Protein 2ZK9 (pdb70)

Nearest PDB structures (foldseek):
  2zk9-assembly1_X  TM=1.005E+00  e=7.267E-43  Chryseobacterium proteolyticum
  3a55-assembly1_A  TM=1.003E+00  e=1.160E-39  Chryseobacterium proteolyticum
  3a56-assembly2_B  TM=1.002E+00  e=6.988E-39  Chryseobacterium proteolyticum
  2ksv-assembly1_A  TM=9.450E-01  e=5.911E-35  Chryseobacterium proteolyticum
  5tkm-assembly2_B  TM=3.019E-01  e=1.388E+00  Homo sapiens

Sequence (185 aa):
LASSVIIPDDVVATLNSLLFNQQIKNESCGGTSSTTASSSSPCCITFRYPVDDGCYARAHKMRQILMNNNGGYDCEKQFVYGNLKASTGTTCCVAWSYHVAILVVSYYKKNASGVTEEKRIIDPSSLFSSSGPVTDTTAWRNACVNTSCCGSSASVSSSYYANTAGNVYYRRSPSNSSYLLYDNNLLINTNCCVLTKKFSSLLLSSGCSSPSPPAPDDVVSSSCCGFF

Solvent-accessible surface area: 8330 Å² total; per-residue (Å²): 148,42,80,51,0,65,60,71,72,33,4,69,51,1,8,84,58,0,82,72,37,14,9,69,58,123,83,31,73,112,23,25,0,0,12,96,0,4,16,62,0,9,33,0,4,0,1,26,2,21,50,16,0,75,119,60,35,33,23,10,47,0,0,0,0,7,19,73,0,35,1,34,63,73,126,36,62,12,72,28,85,40,0,3,0,0,4,0,12,15,92,40,115,94,47,86,67,60,89,56,0,0,3,14,14,36,50,60,106,15,33,29,57,38,92,41,0,38,100,21,0,25,46,100,91,17,36,88,25,63,57,89,49,107,22,65,6,59,1,52,1,6,53,28,22,89,100,87,66,90,86,97,4,106,118,19,88,8,0,44,40,0,0,81,89,3,27,156,36,62,21,20,82,60,82,122,18,57,107,29,99,94,11,39,133

Structure (mmCIF, N/CA/C/O backbone):
data_2ZK9
#
_entry.id   2ZK9
#
_cell.length_a   62.306
_cell.length_b   62.306
_cell.length_c   185.532
_cell.angle_alpha   90.00
_cell.angle_beta   90.00
_cell.angle_gamma   120.00
#
_symmetry.space_group_name_H-M   'P 65 2 2'
#
loop_
_entity.id
_entity.type
_entity.pdbx_description
1 polymer Protein-glutaminase
2 non-polymer 'SODIUM ION'
3 non-polymer GLYCEROL
4 water water
#
loop_
_atom_site.group_PDB
_atom_site.id
_atom_site.type_symbol
_atom_site.label_atom_id
_atom_site.label_alt_id
_atom_site.label_comp_id
_atom_site.label_asym_id
_atom_site.label_entity_id
_atom_site.label_seq_id
_atom_site.pdbx_PDB_ins_code
_atom_site.Cartn_x
_atom_site.Cartn_y
_atom_site.Cartn_z
_atom_site.occupancy
_atom_site.B_iso_or_equiv
_atom_site.auth_seq_id
_atom_site.auth_comp_id
_atom_site.auth_asym_id
_atom_site.auth_atom_id
_atom_site.pdbx_PDB_model_num
ATOM 1 N N . LEU A 1 1 ? 37.151 34.065 68.666 1.00 16.77 1 LEU X N 1
ATOM 2 C CA . LEU A 1 1 ? 36.738 34.193 70.047 1.00 14.88 1 LEU X CA 1
ATOM 3 C C . LEU A 1 1 ? 36.039 35.552 70.260 1.00 14.37 1 LEU X C 1
ATOM 4 O O . LEU A 1 1 ? 36.597 36.594 69.928 1.00 17.49 1 LEU X O 1
ATOM 9 N N . ALA A 1 2 ? 34.796 35.536 70.748 1.00 13.00 2 ALA X N 1
ATOM 10 C CA . ALA A 1 2 ? 33.988 36.739 70.899 1.00 13.44 2 ALA X CA 1
ATOM 11 C C . ALA A 1 2 ? 33.653 37.036 72.349 1.00 12.20 2 ALA X C 1
ATOM 12 O O . ALA A 1 2 ? 33.182 36.141 73.055 1.00 12.64 2 ALA X O 1
ATOM 14 N N . SER A 1 3 ? 33.845 38.260 72.804 1.00 11.80 3 SER X N 1
ATOM 15 C CA A SER A 1 3 ? 33.567 38.662 74.183 0.64 10.94 3 SER X CA 1
ATOM 16 C CA B SER A 1 3 ? 33.559 38.581 74.210 0.36 12.83 3 SER X CA 1
ATOM 17 C C . SER A 1 3 ? 32.097 38.986 74.438 1.00 11.29 3 SER X C 1
ATOM 18 O O . SER A 1 3 ? 31.715 39.098 75.598 1.00 12.26 3 SER X O 1
ATOM 23 N N . VAL A 1 4 ? 31.341 39.193 73.367 1.00 11.65 4 VAL X N 1
ATOM 24 C CA . VAL A 1 4 ? 29.941 39.538 73.515 1.00 12.34 4 VAL X CA 1
ATOM 25 C C . VAL A 1 4 ? 29.091 38.517 72.810 1.00 11.92 4 VAL X C 1
ATOM 26 O O . VAL A 1 4 ? 29.264 38.280 71.623 1.00 15.24 4 VAL X O 1
ATOM 30 N N . ILE A 1 5 ? 28.170 37.910 73.532 1.00 11.19 5 ILE X N 1
ATOM 31 C CA A ILE A 1 5 ? 27.213 36.923 73.017 0.52 11.60 5 ILE X CA 1
ATOM 32 C CA B ILE A 1 5 ? 27.225 36.924 73.005 0.48 11.46 5 ILE X CA 1
ATOM 33 C C . ILE A 1 5 ? 26.182 37.647 72.193 1.00 12.42 5 ILE X C 1
ATOM 34 O O . ILE A 1 5 ? 25.727 38.760 72.563 1.00 12.47 5 ILE X O 1
ATOM 43 N N . PRO A 1 6 ? 25.767 37.120 71.035 1.00 12.74 6 PRO X N 1
ATOM 44 C CA . PRO A 1 6 ? 24.975 37.920 70.088 1.00 14.07 6 PRO X CA 1
ATOM 45 C C . PRO A 1 6 ? 23.533 38.208 70.460 1.00 14.14 6 PRO X C 1
ATOM 46 O O . PRO A 1 6 ? 22.988 39.179 69.952 1.00 15.18 6 PRO X O 1
ATOM 50 N N . ASP A 1 7 ? 22.894 37.405 71.319 1.00 13.90 7 ASP X N 1
ATOM 51 C CA A ASP A 1 7 ? 21.479 37.574 71.611 0.52 14.00 7 ASP X CA 1
ATOM 52 C CA B ASP A 1 7 ? 21.482 37.594 71.622 0.48 14.48 7 ASP X CA 1
ATOM 53 C C . ASP A 1 7 ? 21.151 36.777 72.864 1.00 14.22 7 ASP X C 1
ATOM 54 O O . ASP A 1 7 ? 21.920 35.951 73.362 1.00 13.82 7 ASP X O 1
ATOM 63 N N . VAL A 1 8 ? 19.957 37.0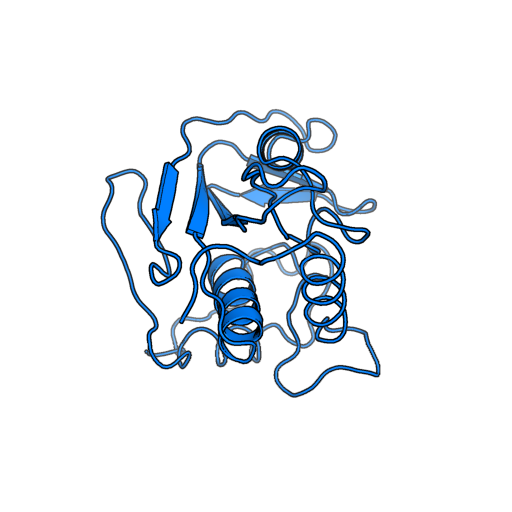49 73.381 1.00 15.14 8 VAL X N 1
ATOM 64 C CA A VAL A 1 8 ? 19.537 36.347 74.590 0.49 15.19 8 VAL X CA 1
ATOM 65 C CA B VAL A 1 8 ? 19.412 36.383 74.535 0.51 15.26 8 VAL X CA 1
ATOM 66 C C A VAL A 1 8 ? 19.228 34.891 74.310 0.49 14.97 8 VAL X C 1
ATOM 67 C C B VAL A 1 8 ? 19.126 34.914 74.331 0.51 15.04 8 VAL X C 1
ATOM 68 O O A VAL A 1 8 ? 19.469 34.070 75.199 0.49 12.80 8 VAL X O 1
ATOM 69 O O B VAL A 1 8 ? 19.241 34.098 75.243 0.51 17.24 8 VAL X O 1
ATOM 76 N N . ALA A 1 9 ? 18.793 34.527 73.118 1.00 15.49 9 ALA X N 1
ATOM 77 C CA . ALA A 1 9 ? 18.581 33.115 72.826 1.00 16.20 9 ALA X CA 1
ATOM 78 C C . ALA A 1 9 ? 19.906 32.385 73.014 1.00 15.32 9 ALA X C 1
ATOM 79 O O . ALA A 1 9 ? 19.909 31.268 73.552 1.00 15.79 9 ALA X O 1
ATOM 81 N N . THR A 1 10 ? 20.994 32.964 72.595 1.00 14.18 10 THR X N 1
ATOM 82 C CA . THR A 1 10 ? 22.314 32.333 72.732 1.00 12.94 10 THR X CA 1
ATOM 83 C C . THR A 1 10 ? 22.724 32.331 74.189 1.00 11.76 10 THR X C 1
ATOM 84 O O . THR A 1 10 ? 23.257 31.322 74.680 1.00 12.71 10 THR X O 1
ATOM 88 N N . LEU A 1 11 ? 22.507 33.416 74.932 1.00 12.64 11 LEU X N 1
ATOM 89 C CA . LEU A 1 11 ? 22.778 33.409 76.358 1.00 11.73 11 LEU X CA 1
ATOM 90 C C . LEU A 1 11 ? 22.031 32.287 77.034 1.00 12.03 11 LEU X C 1
ATOM 91 O O . LEU A 1 11 ? 22.607 31.559 77.883 1.00 12.26 11 LEU X O 1
ATOM 96 N N . ASN A 1 12 ? 20.782 32.074 76.699 1.00 13.21 12 ASN X N 1
ATOM 97 C CA . ASN A 1 12 ? 19.983 31.007 77.347 1.00 14.17 12 ASN X CA 1
ATOM 98 C C . ASN A 1 12 ? 20.483 29.638 76.981 1.00 12.97 12 ASN X C 1
ATOM 99 O O . ASN A 1 12 ? 20.551 28.721 77.796 1.00 13.64 12 ASN X O 1
ATOM 104 N N . SER A 1 13 ? 20.857 29.450 75.744 1.00 13.26 13 SER X N 1
ATOM 105 C CA . SER A 1 13 ? 21.456 28.204 75.310 1.00 13.47 13 SER X CA 1
ATOM 106 C C . SER A 1 13 ? 22.706 27.902 76.126 1.00 12.23 13 SER X C 1
ATOM 107 O O . SER A 1 13 ? 22.958 26.755 76.550 1.00 13.34 13 SER X O 1
ATOM 110 N N A LEU A 1 14 ? 23.493 28.957 76.288 0.10 12.00 14 LEU X N 1
ATOM 111 N N B LEU A 1 14 ? 23.571 28.905 76.261 0.90 12.15 14 LEU X N 1
ATOM 112 C CA A LEU A 1 14 ? 24.750 28.961 77.013 0.10 11.44 14 LEU X CA 1
ATOM 113 C CA B LEU A 1 14 ? 24.806 28.702 77.011 0.90 11.23 14 LEU X CA 1
ATOM 114 C C A LEU A 1 14 ? 24.525 28.482 78.451 0.10 10.80 14 LEU X C 1
ATOM 115 C C B LEU A 1 14 ? 24.487 28.382 78.489 0.90 11.09 14 LEU X C 1
ATOM 116 O O A LE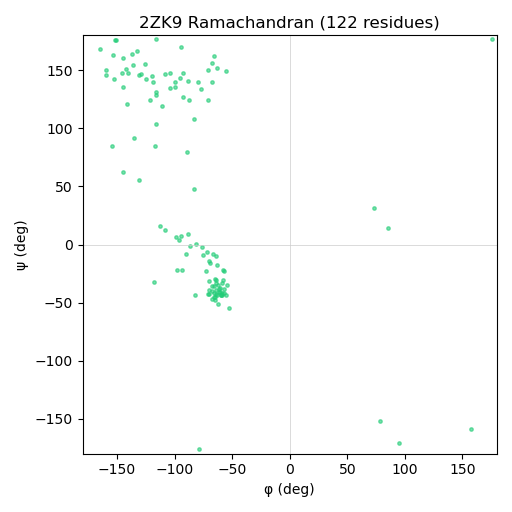U A 1 14 ? 25.249 27.613 78.938 0.10 9.69 14 LEU X O 1
ATOM 117 O O B LEU A 1 14 ? 25.139 27.493 79.082 0.90 11.68 14 LEU X O 1
ATOM 126 N N . PHE A 1 15 ? 23.522 29.060 79.092 1.00 11.85 15 PHE X N 1
ATOM 127 C CA . PHE A 1 15 ? 23.109 28.727 80.454 1.00 10.76 15 PHE X CA 1
ATOM 128 C C . PHE A 1 15 ? 22.692 27.252 80.537 1.00 11.31 15 PHE X C 1
ATOM 129 O O . PHE A 1 15 ? 23.106 26.531 81.458 1.00 11.76 15 PHE X O 1
ATOM 137 N N . ASN A 1 16 ? 21.852 26.823 79.597 1.00 11.77 16 ASN X N 1
ATOM 138 C CA . ASN A 1 16 ? 21.422 25.435 79.612 1.00 13.39 16 ASN X CA 1
ATOM 139 C C . ASN A 1 16 ? 22.574 24.465 79.448 1.00 12.56 16 ASN X C 1
ATOM 140 O O . ASN A 1 16 ? 22.622 23.396 80.098 1.00 13.41 16 ASN X O 1
ATOM 145 N N . GLN A 1 17 ? 23.514 24.792 78.564 1.00 12.04 17 GLN X N 1
ATOM 146 C CA A GLN A 1 17 ? 24.688 23.943 78.381 0.51 11.88 17 GLN X CA 1
ATOM 147 C CA B GLN A 1 17 ? 24.685 23.937 78.384 0.49 12.10 17 GLN X CA 1
ATOM 148 C C . GLN A 1 17 ? 25.463 23.800 79.680 1.00 11.30 17 GLN X C 1
ATOM 149 O O . GLN A 1 17 ? 25.932 22.699 80.018 1.00 13.56 17 GLN X O 1
ATOM 160 N N . ILE A 1 18 ? 25.621 24.890 80.390 1.00 10.19 18 ILE X N 1
ATOM 161 C CA . ILE A 1 18 ? 26.312 24.853 81.711 1.00 10.06 18 ILE X CA 1
ATOM 162 C C . ILE A 1 18 ? 25.523 24.031 82.682 1.00 10.17 18 ILE X C 1
ATOM 163 O O . ILE A 1 18 ? 26.089 23.161 83.365 1.00 10.56 18 ILE X O 1
ATOM 168 N N . LYS A 1 19 ? 24.212 24.257 82.777 1.00 11.02 19 LYS X N 1
ATOM 169 C CA . LYS A 1 19 ? 23.400 23.537 83.754 1.00 12.47 19 LYS X CA 1
ATOM 170 C C . LYS A 1 19 ? 23.424 22.051 83.471 1.00 11.64 19 LYS X C 1
ATOM 171 O O . LYS A 1 19 ? 23.418 21.227 84.383 1.00 11.63 19 LYS X O 1
ATOM 177 N N . ASN A 1 20 ? 23.470 21.686 82.204 1.00 11.28 20 ASN X N 1
ATOM 178 C CA . ASN A 1 20 ? 23.516 20.280 81.802 1.00 12.76 20 ASN X CA 1
ATOM 179 C C . ASN A 1 20 ? 24.769 19.565 82.270 1.00 10.73 20 ASN X C 1
ATOM 180 O O . ASN A 1 20 ? 24.781 18.320 82.277 1.00 11.94 20 ASN X O 1
ATOM 185 N N . GLU A 1 21 ? 25.828 20.272 82.645 1.00 10.54 21 GLU X N 1
ATOM 186 C CA . GLU A 1 21 ? 27.043 19.677 83.148 1.00 9.64 21 GLU X CA 1
ATOM 187 C C . GLU A 1 21 ? 27.092 19.592 84.667 1.00 9.40 21 GLU X C 1
ATOM 188 O O . GLU A 1 21 ? 28.105 19.235 85.230 1.00 10.25 21 GLU X O 1
ATOM 194 N N . SER A 1 22 ? 25.966 19.918 85.331 1.00 9.71 22 SER X N 1
ATOM 195 C CA . SER A 1 22 ? 25.940 19.894 86.790 1.00 9.76 22 SER X CA 1
ATOM 196 C C . SER A 1 22 ? 26.076 18.474 87.334 1.00 9.73 22 SER X C 1
ATOM 197 O O . SER A 1 22 ? 25.426 17.525 86.862 1.00 10.96 22 SER X O 1
ATOM 200 N N . CYS A 1 23 ? 26.844 18.337 88.404 1.00 9.69 23 CYS X N 1
ATOM 201 C CA . CYS A 1 23 ? 26.868 17.076 89.125 1.00 9.76 23 CYS X CA 1
ATOM 202 C C . CYS A 1 23 ? 25.459 16.779 89.649 1.00 10.45 23 CYS X C 1
ATOM 203 O O . CYS A 1 23 ? 24.730 17.672 90.067 1.00 12.31 23 CYS X O 1
ATOM 206 N N A GLY A 1 24 ? 25.020 15.548 89.596 0.57 11.98 24 GLY X N 1
ATOM 207 N N B GLY A 1 24 ? 25.132 15.510 89.598 0.43 12.00 24 GLY X N 1
ATOM 208 C CA A GLY A 1 24 ? 23.651 15.213 90.001 0.57 13.93 24 GLY X CA 1
ATOM 209 C CA B GLY A 1 24 ? 23.840 14.928 89.923 0.43 11.90 24 GLY X CA 1
ATOM 210 C C A GLY A 1 24 ? 22.775 15.021 88.777 0.57 13.33 24 GLY X C 1
ATOM 211 C C B GLY A 1 24 ? 22.985 14.658 88.702 0.43 15.37 24 GLY X C 1
ATOM 212 O O A GLY A 1 24 ? 21.623 14.616 88.917 0.57 15.98 24 GLY X O 1
ATOM 213 O O B GLY A 1 24 ? 22.041 13.870 88.720 0.43 20.86 24 GLY X O 1
ATOM 214 N N . THR A 1 25 ? 23.274 15.316 87.581 1.00 13.82 25 THR X N 1
ATOM 215 C CA . THR A 1 25 ? 22.490 15.105 86.404 1.00 17.52 25 THR X CA 1
ATOM 216 C C . THR A 1 25 ? 23.058 13.950 85.576 1.00 20.25 25 THR X C 1
ATOM 217 O O . THR A 1 25 ? 24.269 13.733 85.496 1.00 27.09 25 THR X O 1
ATOM 221 N N . SER A 1 26 ? 22.080 13.336 84.912 1.00 24.58 26 SER X N 1
ATOM 222 C CA A SER A 1 26 ? 22.280 12.270 83.962 0.61 25.98 26 SER X CA 1
ATOM 223 C CA B SER A 1 26 ? 22.577 12.249 84.069 0.39 29.33 26 SER X CA 1
ATOM 224 C C . SER A 1 26 ? 22.976 12.852 82.733 1.00 22.94 26 SER X C 1
ATOM 225 O O . SER A 1 26 ? 23.455 12.153 81.888 1.00 27.35 26 SER X O 1
ATOM 230 N N A THR A 1 27 ? 22.857 14.172 82.512 0.55 17.19 27 THR X N 1
ATOM 231 N N B THR A 1 27 ? 22.960 14.169 82.504 0.45 23.45 27 THR X N 1
ATOM 232 C CA A THR A 1 27 ? 23.324 14.749 81.262 0.55 17.14 27 THR X CA 1
ATOM 233 C CA B THR A 1 27 ? 23.548 14.602 81.230 0.45 19.27 27 T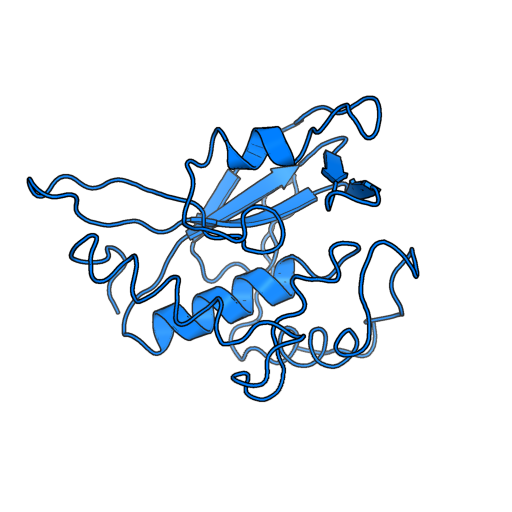HR X CA 1
ATOM 234 C C A THR A 1 27 ? 24.817 15.073 81.292 0.55 15.30 27 THR X C 1
ATOM 235 C C B THR A 1 27 ? 25.078 14.518 81.264 0.45 20.97 27 THR X C 1
ATOM 236 O O A THR A 1 27 ? 25.469 15.355 80.259 0.55 15.40 27 THR X O 1
ATOM 237 O O B THR A 1 27 ? 25.775 14.121 80.302 0.45 17.28 27 THR X O 1
ATOM 244 N N . ALA A 1 28 ? 25.524 14.983 82.423 1.00 17.43 28 ALA X N 1
ATOM 245 C CA . ALA A 1 28 ? 26.856 15.584 82.493 1.00 13.17 28 ALA X CA 1
ATOM 246 C C . ALA A 1 28 ? 27.956 14.676 82.047 1.00 12.99 28 ALA X C 1
ATOM 247 O O . ALA A 1 28 ? 27.950 13.470 82.286 1.00 16.68 28 ALA X O 1
ATOM 249 N N . SER A 1 29 ? 28.951 15.292 81.429 1.00 12.36 29 SER X N 1
ATOM 250 C CA A SER A 1 29 ? 30.201 14.666 81.085 0.75 13.24 29 SER X CA 1
ATOM 251 C CA B SER A 1 29 ? 30.234 14.738 81.065 0.25 13.98 29 SER X CA 1
ATOM 252 C C . SER A 1 29 ? 31.193 14.811 82.247 1.00 11.60 29 SER X C 1
ATOM 253 O O . SER A 1 29 ? 31.044 15.628 83.130 1.00 14.01 29 SER X O 1
ATOM 258 N N A SER A 1 30 ? 32.244 14.030 82.187 0.57 12.58 30 SER X N 1
ATOM 259 N N B SER A 1 30 ? 32.199 13.945 82.291 0.43 13.51 30 SER X N 1
ATOM 260 C CA A SER A 1 30 ? 33.319 14.059 83.153 0.57 11.35 30 SER X CA 1
ATOM 261 C CA B SER A 1 30 ? 33.099 14.064 83.430 0.43 13.81 30 SER X CA 1
ATOM 262 C C A SER A 1 30 ? 34.258 15.229 82.966 0.57 9.84 30 SER X C 1
ATOM 263 C C B SER A 1 30 ? 34.232 15.047 83.112 0.43 12.15 30 SER X C 1
ATOM 264 O O A SER A 1 30 ? 34.681 15.460 81.836 0.57 10.35 30 SER X O 1
ATOM 265 O O B SER A 1 30 ? 34.742 14.978 81.994 0.43 17.65 30 SER X O 1
ATOM 270 N N . PRO A 1 31 ? 34.667 15.891 84.046 1.00 10.17 31 PRO X N 1
ATOM 271 C CA . PRO A 1 31 ? 34.084 15.941 85.375 1.00 9.34 31 PRO X CA 1
ATOM 272 C C . PRO A 1 31 ? 32.862 16.861 85.344 1.00 9.34 31 PRO X C 1
ATOM 273 O O . PRO A 1 31 ? 32.862 17.902 84.697 1.00 10.57 31 PRO X O 1
ATOM 277 N N . CYS A 1 32 ? 31.874 16.474 86.107 1.00 9.42 32 CYS X N 1
ATOM 278 C CA A CYS A 1 32 ? 30.697 17.311 86.255 0.53 8.50 32 CYS X CA 1
ATOM 279 C CA B CYS A 1 32 ? 30.697 17.327 86.232 0.47 10.43 32 CYS X CA 1
ATOM 280 C C . CYS A 1 32 ? 31.075 18.527 87.115 1.00 8.59 32 CYS X C 1
ATOM 281 O O . CYS A 1 32 ? 32.009 18.523 87.890 1.00 9.26 32 CYS X O 1
ATOM 286 N N . ILE A 1 33 ? 30.287 19.619 86.944 1.00 8.65 33 ILE X N 1
ATOM 287 C CA . ILE A 1 33 ? 30.529 20.839 87.679 1.00 8.00 33 ILE X CA 1
ATOM 288 C C . ILE A 1 33 ? 29.772 20.763 89.021 1.00 8.12 33 ILE X C 1
ATOM 289 O O . ILE A 1 33 ? 28.557 20.545 89.057 1.00 8.72 33 ILE X O 1
ATOM 294 N N . THR A 1 34 ? 30.512 20.927 90.109 1.00 8.21 34 THR X N 1
ATOM 295 C CA . THR A 1 34 ? 30.099 20.621 91.464 1.00 8.13 34 THR X CA 1
ATOM 296 C C . THR A 1 34 ? 29.276 21.742 92.103 1.00 7.90 34 THR X C 1
ATOM 297 O O . THR A 1 34 ? 29.503 22.137 93.246 1.00 8.38 34 THR X O 1
ATOM 301 N N . PHE A 1 35 ? 28.290 22.236 91.353 1.00 8.17 35 PHE X N 1
ATOM 302 C CA . PHE A 1 35 ? 27.464 23.353 91.828 1.00 8.39 35 PHE X CA 1
ATOM 303 C C . PHE A 1 35 ? 26.753 23.010 93.150 1.00 8.24 35 PHE X C 1
ATOM 304 O O . PHE A 1 35 ? 26.554 23.896 93.981 1.00 9.74 35 PHE X O 1
ATOM 312 N N . ARG A 1 36 ? 26.392 21.746 93.333 1.00 8.69 36 ARG X N 1
ATOM 313 C CA . ARG A 1 36 ? 25.702 21.320 94.552 1.00 8.98 36 ARG X CA 1
ATOM 314 C C . ARG A 1 36 ? 26.585 21.305 95.785 1.00 8.85 36 ARG X C 1
ATOM 315 O O . ARG A 1 36 ? 26.039 21.040 96.866 1.00 9.77 36 ARG X O 1
ATOM 323 N N . TYR A 1 37 ? 27.878 21.533 95.645 1.00 8.65 37 TYR X N 1
ATOM 324 C CA . TYR A 1 37 ? 28.825 21.567 96.744 1.00 8.41 37 TYR X CA 1
ATOM 325 C C . TYR A 1 37 ? 29.435 22.944 96.839 1.00 8.09 37 TYR X C 1
ATOM 326 O O . TYR A 1 37 ? 30.505 23.206 96.313 1.00 9.37 37 TYR X O 1
ATOM 335 N N . PRO A 1 38 ? 28.752 23.869 97.530 1.00 9.14 38 PRO X N 1
ATOM 336 C CA . PRO A 1 38 ? 29.226 25.249 97.574 1.00 9.98 38 PRO X CA 1
ATOM 337 C C . PRO A 1 38 ? 30.316 25.530 98.574 1.00 9.74 38 PRO X C 1
ATOM 338 O O . PRO A 1 38 ? 30.751 26.689 98.657 1.00 10.90 38 PRO X O 1
ATOM 342 N N . VAL A 1 39 ? 30.778 24.558 99.334 1.00 9.82 39 VAL X N 1
ATOM 343 C CA . VAL A 1 39 ? 31.785 24.805 100.347 1.00 9.50 39 VAL X CA 1
ATOM 344 C C . VAL A 1 39 ? 33.046 25.423 99.753 1.00 10.20 39 VAL X C 1
ATOM 345 O O . VAL A 1 39 ? 33.615 26.324 100.366 1.00 12.29 39 VAL X O 1
ATOM 349 N N A ASP A 1 40 ? 33.502 24.917 98.605 0.68 9.26 40 ASP X N 1
ATOM 350 N N B ASP A 1 40 ? 33.579 24.870 98.668 0.32 10.74 40 ASP X N 1
ATOM 351 C CA A ASP A 1 40 ? 34.727 25.411 98.034 0.68 9.22 40 ASP X CA 1
ATOM 352 C CA B ASP A 1 40 ? 34.893 25.106 98.119 0.32 11.57 40 ASP X CA 1
ATOM 353 C C A ASP A 1 40 ? 34.722 25.007 96.564 0.68 8.50 40 ASP X C 1
ATOM 354 C C B ASP A 1 40 ? 34.873 24.784 96.626 0.32 10.32 40 ASP X C 1
ATOM 355 O O A ASP A 1 40 ? 33.792 24.395 96.091 0.68 8.65 40 ASP X O 1
ATOM 356 O O B ASP A 1 40 ? 34.035 24.014 96.182 0.32 9.56 40 ASP X O 1
ATOM 365 N N . GLY A 1 41 ? 35.813 25.386 95.894 1.00 9.51 41 GLY X N 1
ATOM 366 C CA . GLY A 1 41 ? 35.980 25.061 94.493 1.00 9.44 41 GLY X CA 1
ATOM 367 C C . GLY A 1 41 ? 35.298 26.021 93.522 1.00 8.44 41 GLY X C 1
ATOM 368 O O . GLY A 1 41 ? 35.213 25.731 92.325 1.00 8.85 41 GLY X O 1
ATOM 369 N N . CYS A 1 42 ? 34.884 27.198 94.000 1.00 9.20 42 CYS X N 1
ATOM 370 C CA . CYS A 1 42 ? 34.214 28.187 93.113 1.00 9.31 42 CYS X CA 1
ATOM 371 C C . CYS A 1 42 ? 35.067 28.553 91.926 1.00 8.24 42 CYS X C 1
ATOM 372 O O . CYS A 1 42 ? 34.561 28.740 90.816 1.00 8.79 42 CYS X O 1
ATOM 375 N N . TYR A 1 43 ? 36.369 28.677 92.143 1.00 8.39 43 TYR X N 1
ATOM 376 C CA . TYR A 1 43 ? 37.318 29.039 91.087 1.00 8.68 43 TYR X CA 1
ATOM 377 C C . TYR A 1 43 ? 37.273 28.021 89.984 1.00 7.75 43 TYR X C 1
ATOM 378 O O . TYR A 1 43 ? 37.339 28.363 88.794 1.00 8.06 43 TYR X O 1
ATOM 387 N N . ALA A 1 44 ? 37.230 26.731 90.341 1.00 7.90 44 ALA X N 1
ATOM 388 C CA . ALA A 1 44 ? 37.189 25.652 89.350 1.00 7.98 44 ALA X CA 1
ATOM 389 C C . ALA A 1 44 ? 35.854 25.641 88.642 1.00 7.34 44 ALA X C 1
ATOM 390 O O . ALA A 1 44 ? 35.779 25.464 87.421 1.00 8.02 44 ALA X O 1
ATOM 392 N N . ARG A 1 45 ? 34.750 25.821 89.390 1.00 7.36 45 ARG X N 1
ATOM 393 C CA . ARG A 1 45 ? 33.445 25.856 88.720 1.00 7.37 45 ARG X CA 1
ATOM 394 C C . ARG A 1 45 ? 33.396 26.966 87.682 1.00 7.42 45 ARG X C 1
ATOM 395 O O . ARG A 1 45 ? 32.881 26.791 86.591 1.00 7.56 45 ARG X O 1
ATOM 403 N N . ALA A 1 46 ? 33.924 28.143 88.046 1.00 7.46 46 ALA X N 1
ATOM 404 C CA . ALA A 1 46 ? 33.879 29.293 87.136 1.00 7.28 46 ALA X CA 1
ATOM 405 C C . ALA A 1 46 ? 34.707 29.054 85.906 1.00 7.15 46 ALA X C 1
ATOM 406 O O . ALA A 1 46 ? 34.317 29.387 84.787 1.00 7.60 46 ALA X O 1
ATOM 408 N N . HIS A 1 47 ? 35.909 28.457 86.072 1.00 7.17 47 HIS X N 1
ATOM 409 C CA . HIS A 1 47 ? 36.762 28.237 84.923 1.00 7.35 47 HIS X CA 1
ATOM 410 C C . HIS A 1 47 ? 36.187 27.162 83.992 1.00 7.50 47 HIS X C 1
ATOM 411 O O . HIS A 1 47 ? 36.374 27.231 82.782 1.00 8.13 47 HIS X O 1
ATOM 418 N N . LYS A 1 48 ? 35.486 26.194 84.561 1.00 7.65 48 LYS X N 1
ATOM 419 C CA . LYS A 1 48 ? 34.820 25.170 83.758 1.00 7.92 48 LYS X CA 1
ATOM 420 C C . LYS A 1 48 ? 33.635 25.750 82.999 1.00 8.01 48 LYS X C 1
ATOM 421 O O . LYS A 1 48 ? 33.411 25.423 81.831 1.00 8.76 48 LYS X O 1
ATOM 427 N N . MET A 1 49 ? 32.877 26.646 83.641 1.00 7.57 49 MET X N 1
ATOM 428 C CA . MET A 1 49 ? 31.824 27.356 82.906 1.00 7.97 49 MET X CA 1
ATOM 429 C C . MET A 1 49 ? 32.392 28.136 81.745 1.00 8.12 49 MET X C 1
ATOM 430 O O . MET A 1 49 ? 31.826 28.160 80.656 1.00 8.87 49 MET X O 1
ATOM 435 N N . ARG A 1 50 ? 33.525 28.794 81.963 1.00 8.43 50 ARG X N 1
ATOM 436 C CA . ARG A 1 50 ? 34.203 29.537 80.895 1.00 8.79 50 ARG X CA 1
ATOM 437 C C . ARG A 1 50 ? 34.620 28.607 79.771 1.00 8.99 50 ARG X C 1
ATOM 438 O O . ARG A 1 50 ? 34.477 28.972 78.614 1.00 10.31 50 ARG X O 1
ATOM 446 N N . GLN A 1 51 ? 35.081 27.385 80.075 1.00 9.62 51 GLN X N 1
ATOM 447 C CA . GLN A 1 51 ? 35.447 26.440 79.041 1.00 10.32 51 GLN X CA 1
ATOM 448 C C . GLN A 1 51 ? 34.227 2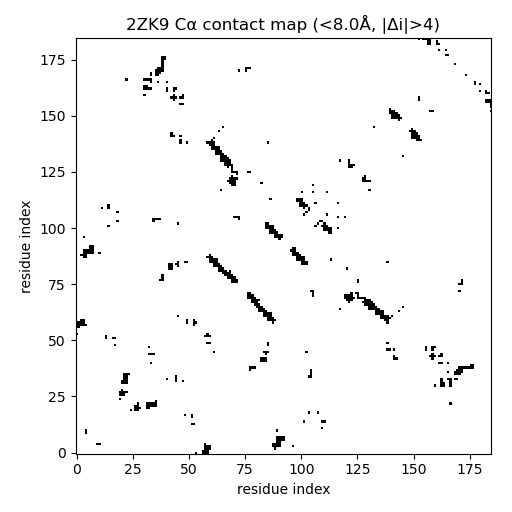6.140 78.163 1.00 10.45 51 GLN X C 1
ATOM 449 O O . GLN A 1 51 ? 34.363 25.992 76.935 1.00 10.97 51 GLN X O 1
ATOM 455 N N . ILE A 1 52 ? 33.049 25.996 78.745 1.00 10.34 52 ILE X N 1
ATOM 456 C CA . ILE A 1 52 ? 31.849 25.747 77.962 1.00 10.75 52 ILE X CA 1
ATOM 457 C C . ILE A 1 52 ? 31.559 26.941 77.029 1.00 9.99 52 ILE X C 1
ATOM 458 O O . ILE A 1 52 ? 31.261 26.764 75.854 1.00 11.68 52 ILE X O 1
ATOM 463 N N . LEU A 1 53 ? 31.688 28.156 77.534 1.00 9.70 53 LEU X N 1
ATOM 464 C CA . LEU A 1 53 ? 31.526 29.313 76.651 1.00 9.18 53 LEU X CA 1
ATOM 465 C C . LEU A 1 53 ? 32.564 29.275 75.516 1.00 8.96 53 LEU X C 1
ATOM 466 O O . LEU A 1 53 ? 32.207 29.498 74.354 1.00 9.71 53 LEU X O 1
ATOM 471 N N . MET A 1 54 ? 33.817 28.962 75.819 1.00 8.86 54 MET X N 1
ATOM 472 C CA . MET A 1 54 ? 34.829 28.935 74.813 1.00 9.19 54 MET X CA 1
ATOM 473 C C . MET A 1 54 ? 34.590 27.837 73.783 1.00 10.18 54 MET X C 1
ATOM 474 O O . MET A 1 54 ? 34.868 28.035 72.604 1.00 10.35 54 MET X O 1
ATOM 479 N N . ASN A 1 55 ? 34.078 26.708 74.203 1.00 11.17 55 ASN X N 1
ATOM 480 C CA . ASN A 1 55 ? 33.719 25.650 73.265 1.00 12.49 55 ASN X CA 1
ATOM 481 C C . ASN A 1 55 ? 32.789 26.209 72.205 1.00 12.44 55 ASN X C 1
ATOM 482 O O . ASN A 1 55 ? 32.838 25.764 71.072 1.00 14.55 55 ASN X O 1
ATOM 487 N N . ASN A 1 56 ? 31.946 27.141 72.588 1.00 11.57 56 ASN X N 1
ATOM 488 C CA A ASN A 1 56 ? 30.950 27.794 71.761 0.55 11.69 56 ASN X CA 1
ATOM 489 C CA B ASN A 1 56 ? 30.985 27.738 71.667 0.45 12.85 56 ASN X CA 1
ATOM 490 C C . ASN A 1 56 ? 31.465 29.019 71.022 1.00 11.45 56 ASN X C 1
ATOM 491 O O . ASN A 1 56 ? 30.700 29.658 70.313 1.00 14.65 56 ASN X O 1
ATOM 500 N N A GLY A 1 57 ? 32.726 29.375 71.181 0.50 9.75 57 GLY X N 1
ATOM 501 N N B GLY A 1 57 ? 32.707 29.403 71.254 0.50 12.50 57 GLY X N 1
ATOM 502 C CA A GLY A 1 57 ? 33.325 30.543 70.533 0.50 14.58 57 GLY X CA 1
ATOM 503 C CA B GLY A 1 57 ? 33.313 30.552 70.580 0.50 9.33 57 GLY X CA 1
ATOM 504 C C A GLY A 1 57 ? 33.169 31.835 71.323 0.50 13.85 57 GLY X C 1
ATOM 505 C C B GLY A 1 57 ? 33.297 31.859 71.353 0.50 7.87 57 GLY X C 1
ATOM 506 O O A GLY A 1 57 ? 33.319 32.891 70.695 0.50 10.09 57 GLY X O 1
ATOM 507 O O B GLY A 1 57 ? 33.737 32.872 70.808 0.50 9.75 57 GLY X O 1
ATOM 508 N N . TYR A 1 58 ? 32.905 31.791 72.624 1.00 9.38 58 TYR X N 1
ATOM 509 C CA . TYR A 1 58 ? 32.759 32.979 73.445 1.00 9.07 58 TYR X CA 1
ATOM 510 C C . TYR A 1 58 ? 33.733 32.986 74.593 1.00 8.71 58 TYR X C 1
ATOM 511 O O . TYR A 1 58 ? 34.103 31.951 75.155 1.00 10.02 58 TYR X O 1
ATOM 520 N N . ASP A 1 59 ? 34.089 34.191 75.031 1.00 9.01 59 ASP X N 1
ATOM 521 C CA . ASP A 1 59 ? 34.758 34.384 76.295 1.00 9.07 59 ASP X CA 1
ATOM 522 C C . ASP A 1 59 ? 33.830 35.212 77.208 1.00 9.17 59 ASP X C 1
ATOM 523 O O . ASP A 1 59 ? 32.737 35.611 76.796 1.00 11.51 59 ASP X O 1
ATOM 528 N N . CYS A 1 60 ? 34.271 35.417 78.419 1.00 9.25 60 CYS X N 1
ATOM 529 C CA . CYS A 1 60 ? 33.557 36.151 79.426 1.00 9.14 60 CYS X CA 1
ATOM 530 C C . CYS A 1 60 ? 34.565 36.796 80.364 1.00 8.98 60 CYS X C 1
ATOM 531 O O . CYS A 1 60 ? 35.765 36.596 80.245 1.00 10.70 60 CYS X O 1
ATOM 534 N N . GLU A 1 61 ? 34.007 37.582 81.296 1.00 8.71 61 GLU X N 1
ATOM 535 C CA . GLU A 1 61 ? 34.782 38.050 82.443 1.00 8.43 61 GLU X CA 1
ATOM 536 C C . GLU A 1 61 ? 34.580 37.136 83.612 1.00 8.00 61 GLU X C 1
ATOM 537 O O . GLU A 1 61 ? 33.646 36.284 83.633 1.00 9.09 61 GLU X O 1
ATOM 543 N N . LYS A 1 62 ? 35.359 37.300 84.652 1.00 8.35 62 LYS X N 1
ATOM 544 C CA . LYS A 1 62 ? 35.071 36.819 86.003 1.00 7.92 62 LYS X CA 1
ATOM 545 C C . LYS A 1 62 ? 34.642 38.024 86.825 1.00 7.99 62 LYS X C 1
ATOM 546 O O . LYS A 1 62 ? 35.187 39.114 86.642 1.00 9.03 62 LYS X O 1
ATOM 552 N N . GLN A 1 63 ? 33.749 37.806 87.784 1.00 8.25 63 GLN X N 1
ATOM 553 C CA . GLN A 1 63 ? 33.622 38.757 88.875 1.00 7.91 63 GLN X CA 1
ATOM 554 C C . GLN A 1 63 ? 34.011 38.027 90.164 1.00 7.62 63 GLN X C 1
ATOM 555 O O . GLN A 1 63 ? 33.500 36.944 90.448 1.00 8.31 63 GLN X O 1
ATOM 561 N N . PHE A 1 64 ? 34.924 38.647 90.907 1.00 8.30 64 PHE X N 1
ATOM 562 C CA . PHE A 1 64 ? 35.335 38.223 92.22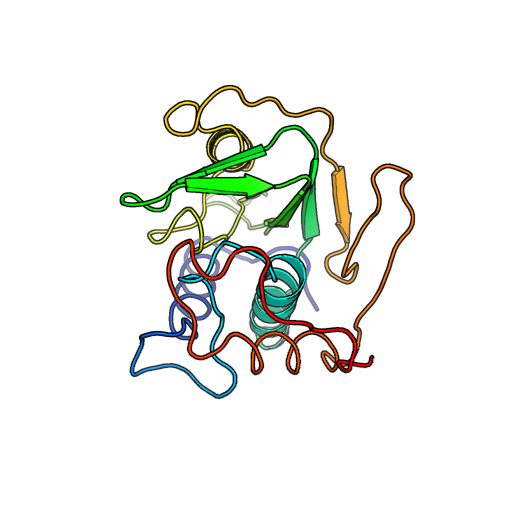0 1.00 8.20 64 PHE X CA 1
ATOM 563 C C . PHE A 1 64 ? 34.705 39.124 93.250 1.00 9.14 64 PHE X C 1
ATOM 564 O O . PHE A 1 64 ? 34.759 40.345 93.096 1.00 10.34 64 PHE X O 1
ATOM 572 N N . VAL A 1 65 ? 34.146 38.554 94.317 1.00 9.04 65 VAL X N 1
ATOM 573 C CA . VAL A 1 65 ? 33.618 39.340 95.422 1.00 9.21 65 VAL X CA 1
ATOM 574 C C . VAL A 1 65 ? 34.300 38.855 96.687 1.00 8.90 65 VAL X C 1
ATOM 575 O O . VAL A 1 65 ? 34.558 37.657 96.820 1.00 9.69 65 VAL X O 1
ATOM 579 N N . TYR A 1 66 ? 34.600 39.757 97.585 1.00 9.94 66 TYR X N 1
ATOM 580 C CA . TYR A 1 66 ? 35.381 39.506 98.759 1.00 10.38 66 TYR X CA 1
ATOM 581 C C . TYR A 1 66 ? 34.684 40.062 100.008 1.00 10.22 66 TYR X C 1
ATOM 582 O O . TYR A 1 66 ? 34.037 41.081 99.903 1.00 11.66 66 TYR X O 1
ATOM 591 N N . GLY A 1 67 ? 34.831 39.376 101.144 1.00 10.55 67 GLY X N 1
ATOM 592 C CA . GLY A 1 67 ? 34.257 39.913 102.354 1.00 12.15 67 GLY X CA 1
ATOM 593 C C . GLY A 1 67 ? 34.010 38.877 103.384 1.00 10.87 67 GLY X C 1
ATOM 594 O O . GLY A 1 67 ? 34.584 37.803 103.340 1.00 12.03 67 GLY X O 1
ATOM 595 N N . ASN A 1 68 ? 33.107 39.212 104.294 1.00 11.29 68 ASN X N 1
ATOM 596 C CA . ASN A 1 68 ? 32.547 38.269 105.255 1.00 11.01 68 ASN X CA 1
ATOM 597 C C . ASN A 1 68 ? 31.321 37.667 104.563 1.00 10.05 68 ASN X C 1
ATOM 598 O O . ASN A 1 68 ? 30.199 38.128 104.755 1.00 11.01 68 ASN X O 1
ATOM 603 N N . LEU A 1 69 ? 31.543 36.708 103.672 1.00 9.38 69 LEU X N 1
ATOM 604 C CA . LEU A 1 69 ? 30.481 36.228 102.779 1.00 9.24 69 LEU X CA 1
ATOM 605 C C . LEU A 1 69 ? 29.784 35.028 103.402 1.00 9.07 69 LEU X C 1
ATOM 606 O O . LEU A 1 69 ? 30.366 34.212 104.083 1.00 9.72 69 LEU X O 1
ATOM 611 N N . LYS A 1 70 ? 28.481 34.936 103.102 1.00 9.41 70 LYS X N 1
ATOM 612 C CA . LYS A 1 70 ? 27.596 33.897 103.591 1.00 9.53 70 LYS X CA 1
ATOM 613 C C . LYS A 1 70 ? 26.596 33.571 102.488 1.00 9.23 70 LYS X C 1
ATOM 614 O O . LYS A 1 70 ? 26.021 34.487 101.914 1.00 10.31 70 LYS X O 1
ATOM 620 N N . ALA A 1 71 ? 26.351 32.272 102.251 1.00 9.40 71 ALA X N 1
ATOM 621 C CA . ALA A 1 71 ? 25.401 31.861 101.234 1.00 9.62 71 ALA X CA 1
ATOM 622 C C . ALA A 1 71 ? 24.640 30.647 101.721 1.00 9.86 71 ALA X C 1
ATOM 623 O O . ALA A 1 71 ? 25.154 29.818 102.468 1.00 10.55 71 ALA X O 1
ATOM 625 N N . SER A 1 72 ? 23.421 30.520 101.247 1.00 11.88 72 SER X N 1
ATOM 626 C CA . SER A 1 72 ? 22.565 29.373 101.569 1.00 12.14 72 SER X CA 1
ATOM 627 C C . SER A 1 72 ? 22.161 28.579 100.323 1.00 12.57 72 SER X C 1
ATOM 628 O O . SER A 1 72 ? 21.937 29.166 99.293 1.00 15.98 72 SER X O 1
ATOM 631 N N . THR A 1 73 ? 22.061 27.266 100.508 1.00 12.70 73 THR X N 1
ATOM 632 C CA . THR A 1 73 ? 21.531 26.457 99.444 1.00 13.13 73 THR X CA 1
ATOM 633 C C . THR A 1 73 ? 20.013 26.303 99.534 1.00 13.03 73 THR X C 1
ATOM 634 O O . THR A 1 73 ? 19.428 25.625 98.671 1.00 14.92 73 THR X O 1
ATOM 638 N N . GLY A 1 74 ? 19.396 26.768 100.618 1.00 12.52 74 GLY X N 1
ATOM 639 C CA . GLY A 1 74 ? 18.040 26.386 100.895 1.00 12.48 74 GLY X CA 1
ATOM 640 C C . GLY A 1 74 ? 17.905 25.322 101.972 1.00 13.82 74 GLY X C 1
ATOM 641 O O . GLY A 1 74 ? 16.877 25.177 102.590 1.00 14.72 74 GLY X O 1
ATOM 642 N N A THR A 1 75 ? 18.971 24.608 102.307 0.58 15.57 75 THR X N 1
ATOM 643 N N B THR A 1 75 ? 19.052 24.623 102.106 0.42 16.86 75 THR X N 1
ATOM 644 C CA A THR A 1 75 ? 18.914 23.803 103.550 0.58 15.45 75 THR X CA 1
ATOM 645 C CA B THR A 1 75 ? 19.227 23.482 102.996 0.42 14.98 75 THR X CA 1
ATOM 646 C C A THR A 1 75 ? 20.160 23.985 104.412 0.58 15.78 75 THR X C 1
ATOM 647 C C B THR A 1 75 ? 20.237 23.758 104.125 0.42 16.23 75 THR X C 1
ATOM 648 O O A THR A 1 75 ? 20.117 23.642 105.595 0.58 17.65 75 THR X O 1
ATOM 649 O O B THR A 1 75 ? 20.048 23.235 105.216 0.42 33.99 75 THR X O 1
ATOM 656 N N . CYS A 1 76 ? 21.278 24.557 103.887 1.00 13.81 76 CYS X N 1
ATOM 657 C CA . CYS A 1 76 ? 22.430 24.798 104.751 1.00 13.19 76 CYS X CA 1
ATOM 658 C C . CYS A 1 76 ? 23.191 26.001 104.282 1.00 11.63 76 CYS X C 1
ATOM 659 O O . CYS A 1 76 ? 23.014 26.488 103.191 1.00 12.63 76 CYS X O 1
ATOM 662 N N . CYS A 1 77 ? 24.046 26.505 105.153 1.00 12.13 77 CYS X N 1
ATOM 663 C CA . CYS A 1 77 ? 24.852 27.693 104.977 1.00 12.12 77 CYS X CA 1
ATOM 664 C C . CYS A 1 77 ? 26.296 27.353 104.791 1.00 11.00 77 CYS X C 1
ATOM 665 O O . CYS A 1 77 ? 26.835 26.431 105.429 1.00 12.42 77 CYS X O 1
ATOM 668 N N . VAL A 1 78 ? 26.952 28.196 103.965 1.00 10.65 78 VAL X N 1
ATOM 669 C CA . VAL A 1 78 ? 28.409 28.197 103.880 1.00 10.50 78 VAL X CA 1
ATOM 670 C C . VAL A 1 78 ? 28.905 29.622 104.126 1.00 10.55 78 VAL X C 1
ATOM 671 O O . VAL A 1 78 ? 28.205 30.623 103.925 1.00 11.67 78 VAL X O 1
ATOM 675 N N . ALA A 1 79 ? 30.138 29.704 104.584 1.00 11.68 79 ALA X N 1
ATOM 676 C CA . ALA A 1 79 ? 30.842 30.960 104.795 1.00 11.25 79 ALA X CA 1
ATOM 677 C C . ALA A 1 79 ? 32.062 30.951 103.895 1.00 11.31 79 ALA X C 1
ATOM 678 O O . ALA A 1 79 ? 32.772 29.949 103.781 1.00 12.49 79 ALA X O 1
ATOM 680 N N . TRP A 1 80 ? 32.314 32.116 103.306 1.00 10.55 80 TRP X N 1
ATOM 681 C CA . TRP A 1 80 ? 33.405 32.317 102.371 1.00 10.74 80 TRP X CA 1
ATOM 682 C C . TRP A 1 80 ? 34.142 33.611 102.643 1.00 10.12 80 TRP X C 1
ATOM 683 O O . TRP A 1 80 ? 33.538 34.557 103.108 1.00 11.34 80 TRP X O 1
ATOM 694 N N . SER A 1 81 ? 35.422 33.663 102.248 1.00 10.41 81 SER X N 1
ATOM 695 C CA . SER A 1 81 ? 36.156 34.908 102.207 1.00 11.50 81 SER X CA 1
ATOM 696 C C . SER A 1 81 ? 36.081 35.535 100.826 1.00 10.03 81 SER X C 1
ATOM 697 O O . SER A 1 81 ? 36.324 36.762 100.705 1.00 10.88 81 SER X O 1
ATOM 700 N N . TYR A 1 82 ? 35.801 34.767 99.784 1.00 9.57 82 TYR X N 1
ATOM 701 C CA . TYR A 1 82 ? 35.621 35.295 98.454 1.00 8.96 82 TYR X CA 1
ATOM 702 C C . TYR A 1 82 ? 34.702 34.315 97.700 1.00 9.11 82 TYR X C 1
ATOM 703 O O . TYR A 1 82 ? 34.562 33.174 98.077 1.00 9.72 82 TYR X O 1
ATOM 712 N N . HIS A 1 83 ? 34.152 34.821 96.591 1.00 8.70 83 HIS X N 1
ATOM 713 C CA . HIS A 1 83 ? 33.450 33.979 95.661 1.00 8.45 83 HIS X CA 1
ATOM 714 C C . HIS A 1 83 ? 33.717 34.515 94.251 1.00 8.03 83 HIS X C 1
ATOM 715 O O . HIS A 1 83 ? 34.113 35.674 94.068 1.00 9.21 83 HIS X O 1
ATOM 722 N N . VAL A 1 84 ? 33.506 33.688 93.246 1.00 8.04 84 VAL X N 1
ATOM 723 C CA . VAL A 1 84 ? 33.732 34.035 91.870 1.00 7.54 84 VAL X CA 1
ATOM 724 C C . VAL A 1 84 ? 32.687 33.321 91.014 1.00 7.37 84 VAL X C 1
ATOM 725 O O . VAL A 1 84 ? 32.305 32.189 91.311 1.00 8.29 84 VAL X O 1
ATOM 729 N N . ALA A 1 85 ? 32.293 33.968 89.930 1.00 7.51 85 ALA X N 1
ATOM 730 C CA . ALA A 1 85 ? 31.485 33.381 88.896 1.00 7.39 85 ALA X CA 1
ATOM 731 C C . ALA A 1 85 ? 31.802 34.088 87.575 1.00 7.62 85 ALA X C 1
ATOM 732 O O . ALA A 1 85 ? 32.602 34.999 87.515 1.00 8.42 85 ALA X O 1
ATOM 734 N N . ILE A 1 86 ? 31.176 33.592 86.491 1.00 7.53 86 ILE X N 1
ATOM 735 C CA . ILE A 1 86 ? 31.389 34.211 85.184 1.00 7.55 86 ILE X CA 1
ATOM 736 C C . ILE A 1 86 ? 30.396 35.330 84.975 1.00 7.71 86 ILE X C 1
ATOM 737 O O . ILE A 1 86 ? 29.222 35.233 85.341 1.00 8.77 86 ILE X O 1
ATOM 742 N N . LEU A 1 87 ? 30.891 36.409 84.368 1.00 7.95 87 LEU X N 1
ATOM 743 C CA . LEU A 1 87 ? 30.159 37.618 84.066 1.00 8.52 87 LEU X CA 1
ATOM 744 C C . LEU A 1 87 ? 30.119 37.742 82.538 1.00 8.58 87 LEU X C 1
ATOM 745 O O . LEU A 1 87 ? 31.151 38.019 81.916 1.00 9.18 87 LEU X O 1
ATOM 750 N N . VAL A 1 88 ? 28.971 37.432 81.950 1.00 9.00 88 VAL X N 1
ATOM 751 C CA A VAL A 1 88 ? 28.789 37.294 80.521 0.56 9.19 88 VAL X CA 1
ATOM 752 C CA B VAL A 1 88 ? 28.853 37.326 80.515 0.44 9.22 88 VAL X CA 1
ATOM 753 C C . VAL A 1 88 ? 28.165 38.554 79.942 1.00 9.64 88 VAL X C 1
ATOM 754 O O . VAL A 1 88 ? 27.243 39.121 80.472 1.00 14.22 88 VAL X O 1
ATOM 761 N N . SER A 1 89 ? 28.735 39.037 78.830 1.00 9.63 89 SER X N 1
ATOM 762 C CA . SER A 1 89 ? 28.185 40.138 78.105 1.00 9.53 89 SER X CA 1
ATOM 763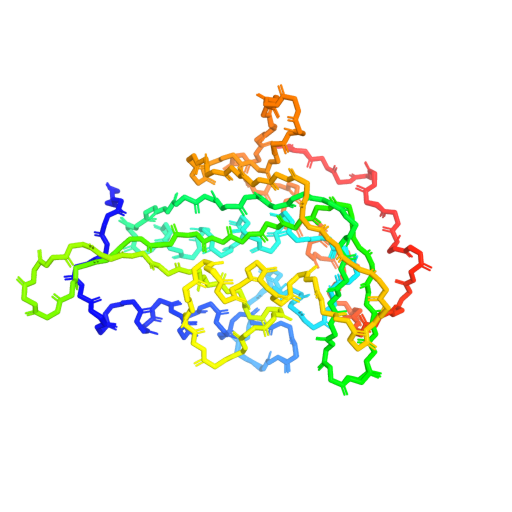 C C . SER A 1 89 ? 27.416 39.642 76.910 1.00 10.26 89 SER X C 1
ATOM 764 O O . SER A 1 89 ? 27.859 38.716 76.240 1.00 10.89 89 SER X O 1
ATOM 767 N N . TYR A 1 90 ? 26.261 40.247 76.621 1.00 11.04 90 TYR X N 1
ATOM 768 C CA A TYR A 1 90 ? 25.422 39.841 75.522 0.45 11.35 90 TYR X CA 1
ATOM 769 C CA B TYR A 1 90 ? 25.435 39.842 75.511 0.55 10.86 90 TYR X CA 1
ATOM 770 C C . TYR A 1 90 ? 24.663 41.057 75.007 1.00 12.03 90 TYR X C 1
ATOM 771 O O . TYR A 1 90 ? 24.459 42.018 75.722 1.00 12.75 90 TYR X O 1
ATOM 788 N N . LYS A 1 91 ? 24.236 40.941 73.744 1.00 13.55 91 LYS X N 1
ATOM 789 C CA A LYS A 1 91 ? 23.390 41.945 73.125 0.43 13.85 91 LYS X CA 1
ATOM 790 C CA B LYS A 1 91 ? 23.392 41.972 73.156 0.57 13.83 91 LYS X CA 1
ATOM 791 C C . LYS A 1 91 ? 21.923 41.695 73.425 1.00 14.59 91 LYS X C 1
ATOM 792 O O . LYS A 1 91 ? 21.409 40.611 73.166 1.00 15.98 91 LYS X O 1
ATOM 803 N N . ASN A 1 92 ? 21.255 42.713 73.934 1.00 15.67 92 ASN X N 1
ATOM 804 C CA . ASN A 1 92 ? 19.814 42.575 74.204 1.00 17.04 92 ASN X CA 1
ATOM 805 C C . ASN A 1 92 ? 18.978 42.711 72.916 1.00 19.26 92 ASN X C 1
ATOM 806 O O . ASN A 1 92 ? 19.507 42.779 71.825 1.00 19.74 92 ASN X O 1
ATOM 811 N N . ALA A 1 93 ? 17.645 42.687 73.011 1.00 23.08 93 ALA X N 1
ATOM 812 C CA . ALA A 1 93 ? 16.791 42.710 71.857 1.00 24.07 93 ALA X CA 1
ATOM 813 C C . ALA A 1 93 ? 16.960 43.911 70.934 1.00 26.24 93 ALA X C 1
ATOM 814 O O . ALA A 1 93 ? 16.608 43.819 69.744 1.00 30.92 93 ALA X O 1
ATOM 816 N N . SER A 1 94 ? 17.504 45.016 71.421 1.00 25.60 94 SER X N 1
ATOM 817 C CA . SER A 1 94 ? 17.686 46.220 70.603 1.00 24.95 94 SER X CA 1
ATOM 818 C C . SER A 1 94 ? 19.173 46.484 70.371 1.00 26.42 94 SER X C 1
ATOM 819 O O . SER A 1 94 ? 19.548 47.603 70.002 1.00 29.38 94 SER X O 1
ATOM 822 N N . GLY A 1 95 ? 20.022 45.483 70.614 1.00 20.60 95 GLY X N 1
ATOM 823 C CA . GLY A 1 95 ? 21.411 45.523 70.250 1.00 20.27 95 GLY X CA 1
ATOM 824 C C . GLY A 1 95 ? 22.332 46.193 71.240 1.00 17.91 95 GLY X C 1
ATOM 825 O O . GLY A 1 95 ? 23.480 46.538 70.922 1.00 20.91 95 GLY X O 1
ATOM 826 N N . VAL A 1 96 ? 21.825 46.396 72.446 1.00 16.98 96 VAL X N 1
ATOM 827 C CA . VAL A 1 96 ? 22.580 47.076 73.472 1.00 16.18 96 VAL X CA 1
ATOM 828 C C . VAL A 1 96 ? 23.182 45.997 74.407 1.00 15.14 96 VAL X C 1
ATOM 829 O O . VAL A 1 96 ? 22.544 45.030 74.804 1.00 14.65 96 VAL X O 1
ATOM 833 N N . THR A 1 97 ? 24.461 46.181 74.741 1.00 14.66 97 THR X N 1
ATOM 834 C CA . THR A 1 97 ? 25.149 45.194 75.582 1.00 13.22 97 THR X CA 1
ATOM 835 C C . THR A 1 97 ? 24.764 45.323 77.027 1.00 12.22 97 THR X C 1
ATOM 836 O O . THR A 1 97 ? 24.696 46.396 77.610 1.00 13.91 97 THR X O 1
ATOM 840 N N . GLU A 1 98 ? 24.476 44.200 77.621 1.00 11.81 98 GLU X N 1
ATOM 841 C CA A GLU A 1 98 ? 24.198 44.000 79.026 0.49 12.06 98 GLU X CA 1
ATOM 842 C CA B GLU A 1 98 ? 24.110 43.912 78.988 0.51 11.61 98 GLU X CA 1
ATOM 843 C C . GLU A 1 98 ? 25.075 42.873 79.549 1.00 11.13 98 GLU X C 1
ATOM 844 O O . GLU A 1 98 ? 25.693 42.122 78.788 1.00 11.37 98 GLU X O 1
ATOM 855 N N . LYS A 1 99 ? 25.138 42.765 80.868 1.00 11.35 99 LYS X N 1
ATOM 856 C CA . LYS A 1 99 ? 25.951 41.723 81.501 1.00 10.45 99 LYS X CA 1
ATOM 857 C C . LYS A 1 99 ? 25.092 40.984 82.506 1.00 10.45 99 LYS X C 1
ATOM 858 O O . LYS A 1 99 ? 24.254 41.572 83.208 1.00 11.05 99 LYS X O 1
ATOM 864 N N . ARG A 1 100 ? 25.367 39.694 82.650 1.00 9.91 100 ARG X N 1
ATOM 865 C CA . ARG A 1 100 ? 24.756 38.861 83.691 1.00 9.74 100 ARG X CA 1
ATOM 866 C C . ARG A 1 100 ? 25.783 37.906 84.256 1.00 9.39 100 ARG X C 1
ATOM 867 O O . ARG A 1 100 ? 26.641 37.414 83.522 1.00 10.55 100 ARG X O 1
ATOM 875 N N . ILE A 1 101 ? 25.646 37.591 85.536 1.00 8.89 101 ILE X N 1
ATOM 876 C CA . ILE A 1 101 ? 26.338 36.484 86.123 1.00 8.39 101 ILE X CA 1
ATOM 877 C C . ILE A 1 101 ? 25.633 35.181 85.803 1.00 8.49 101 ILE X C 1
ATOM 878 O O . ILE A 1 101 ? 24.405 35.110 85.823 1.00 9.67 101 ILE X O 1
ATOM 883 N N . ILE A 1 102 ? 26.438 34.138 85.508 1.00 8.50 102 ILE X N 1
ATOM 884 C CA . ILE A 1 102 ? 25.944 32.764 85.512 1.00 8.87 102 ILE X CA 1
ATOM 885 C C . ILE A 1 102 ? 26.591 32.075 86.675 1.00 8.62 102 ILE X C 1
ATOM 886 O O . ILE A 1 102 ? 27.829 31.982 86.769 1.00 8.50 102 ILE X O 1
ATOM 891 N N . ASP A 1 103 ? 25.776 31.599 87.625 1.00 8.53 103 ASP X N 1
ATOM 892 C CA . ASP A 1 103 ? 26.294 30.887 88.768 1.00 8.50 103 ASP X CA 1
ATOM 893 C C . ASP A 1 103 ? 25.204 29.948 89.315 1.00 8.45 103 ASP X C 1
ATOM 894 O O . ASP A 1 103 ? 24.498 30.279 90.261 1.00 8.90 103 ASP X O 1
ATOM 899 N N . PRO A 1 104 ? 25.097 28.760 88.750 1.00 8.48 104 PRO X N 1
ATOM 900 C CA . PRO A 1 104 ? 24.113 27.777 89.249 1.00 8.86 104 PRO X CA 1
ATOM 901 C C . PRO A 1 104 ? 24.327 27.288 90.645 1.00 8.88 104 PRO X C 1
ATOM 902 O O . PRO A 1 104 ? 23.443 26.595 91.163 1.00 11.08 104 PRO X O 1
ATOM 906 N N . SER A 1 105 ? 25.439 27.571 91.294 1.00 8.67 105 SER X N 1
ATOM 907 C CA A SER A 1 105 ? 25.569 27.248 92.719 0.78 9.05 105 SER X CA 1
ATOM 908 C CA B SER A 1 105 ? 25.612 27.306 92.715 0.22 9.64 105 SER X CA 1
ATOM 909 C C . SER A 1 105 ? 24.676 28.123 93.608 1.00 9.09 105 SER X C 1
ATOM 910 O O . SER A 1 105 ? 24.370 27.718 94.695 1.00 11.46 105 SER X O 1
ATOM 915 N N . LEU A 1 106 ? 24.291 29.287 93.106 1.00 9.04 106 LEU X N 1
ATOM 916 C CA . LEU A 1 106 ? 23.432 30.234 93.817 1.00 9.65 106 LEU X CA 1
ATOM 917 C C . LEU A 1 106 ? 22.114 30.483 93.103 1.00 9.87 106 LEU X C 1
ATOM 918 O O . LEU A 1 106 ? 21.151 30.850 93.777 1.00 11.89 106 LEU X O 1
ATOM 923 N N . PHE A 1 107 ? 22.081 30.431 91.795 1.00 9.81 107 PHE X N 1
ATOM 924 C CA . PHE A 1 107 ? 20.943 30.760 90.975 1.00 9.80 107 PHE X CA 1
ATOM 925 C C . PHE A 1 107 ? 20.792 29.692 89.911 1.00 10.20 107 PHE X C 1
ATOM 926 O O . PHE A 1 107 ? 21.351 29.753 88.803 1.00 10.97 107 PHE X O 1
ATOM 934 N N . SER A 1 108 ? 20.007 28.686 90.212 1.00 12.08 108 SER X N 1
ATOM 935 C CA A SER A 1 108 ? 19.869 27.527 89.350 0.72 14.54 108 SER X CA 1
ATOM 936 C CA B SER A 1 108 ? 19.852 27.517 89.359 0.28 12.67 108 SER X CA 1
ATOM 937 C C . SER A 1 108 ? 19.003 27.713 88.109 1.00 13.39 108 SER X C 1
ATOM 938 O O . SER A 1 108 ? 19.027 26.875 87.204 1.00 16.56 108 SER X O 1
ATOM 943 N N . SER A 1 109 ? 18.238 28.811 88.061 1.00 12.14 109 SER X N 1
ATOM 944 C CA . SER A 1 109 ? 17.232 28.962 87.027 1.00 12.83 109 SER X CA 1
ATOM 945 C C . SER A 1 109 ? 17.655 29.807 85.847 1.00 12.81 109 SER X C 1
ATOM 946 O O . SER A 1 109 ? 17.011 29.713 84.813 1.00 14.29 109 SER X O 1
ATOM 949 N N . GLY A 1 110 ? 18.646 30.678 85.994 1.00 10.88 110 GLY X N 1
ATOM 950 C CA . GLY A 1 110 ? 19.041 31.500 84.857 1.00 11.68 110 GLY X CA 1
ATOM 951 C C . GLY A 1 110 ? 20.100 32.480 85.281 1.00 10.95 110 GLY X C 1
ATOM 952 O O . GLY A 1 110 ? 20.448 32.606 86.451 1.00 10.77 110 GLY X O 1
ATOM 953 N N . PRO A 1 111 ? 20.568 33.237 84.281 1.00 10.73 111 PRO X N 1
ATOM 954 C CA . PRO A 1 111 ? 21.496 34.337 84.549 1.00 10.66 111 PRO X CA 1
ATOM 955 C C . PRO A 1 111 ? 20.827 35.401 85.421 1.00 10.52 111 PRO X C 1
ATOM 956 O O . PRO A 1 111 ? 19.610 35.610 85.343 1.00 12.36 111 PRO X O 1
ATOM 960 N N . VAL A 1 112 ? 21.626 36.118 86.204 1.00 9.86 112 VAL X N 1
ATOM 961 C CA . VAL A 1 112 ? 21.167 37.160 87.099 1.00 10.73 112 VAL X CA 1
ATOM 962 C C . VAL A 1 112 ? 22.078 38.377 87.031 1.00 10.76 112 VAL X C 1
ATOM 963 O O . VAL A 1 112 ? 23.200 38.305 86.548 1.00 10.62 112 VAL X O 1
ATOM 967 N N . THR A 1 113 ? 21.602 39.525 87.538 1.00 11.17 113 THR X N 1
ATOM 968 C CA . THR A 1 113 ? 22.495 40.683 87.589 1.00 11.63 113 THR X CA 1
ATOM 969 C C . THR A 1 113 ? 23.610 40.440 88.576 1.00 10.74 113 THR X C 1
ATOM 970 O O . THR A 1 113 ? 23.461 39.690 89.559 1.00 11.40 113 THR X O 1
ATOM 974 N N . ASP A 1 114 ? 24.714 41.145 88.382 1.00 10.79 114 ASP X N 1
ATOM 975 C CA . ASP A 1 114 ? 25.796 41.045 89.344 1.00 10.38 114 ASP X CA 1
ATOM 976 C C . ASP A 1 114 ? 25.387 41.604 90.720 1.00 10.58 114 ASP X C 1
ATOM 977 O O . ASP A 1 114 ? 25.856 41.113 91.738 1.00 10.77 114 ASP X O 1
ATOM 982 N N . THR A 1 115 ? 24.488 42.589 90.772 1.00 12.25 115 THR X N 1
ATOM 983 C CA A THR A 1 115 ? 23.923 43.121 91.993 0.48 12.39 115 THR X CA 1
ATOM 984 C CA B THR A 1 115 ? 24.062 43.083 92.079 0.52 12.14 115 THR X CA 1
ATOM 985 C C . THR A 1 115 ? 23.222 42.031 92.784 1.00 12.61 115 THR X C 1
ATOM 986 O O . THR A 1 115 ? 23.436 41.841 93.998 1.00 13.02 115 THR X O 1
ATOM 993 N N . ALA A 1 116 ? 22.354 41.297 92.095 1.00 12.44 116 ALA X N 1
ATOM 994 C CA . ALA A 1 116 ? 21.626 40.216 92.769 1.00 12.52 116 ALA X CA 1
ATOM 995 C C . ALA A 1 116 ? 22.566 39.132 93.2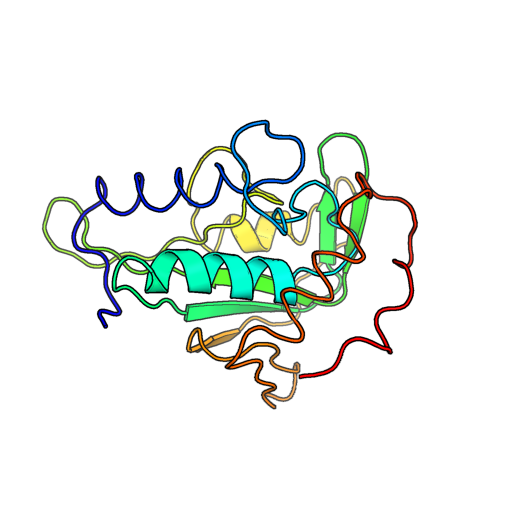40 1.00 11.26 116 ALA X C 1
ATOM 996 O O . ALA A 1 116 ? 22.418 38.558 94.336 1.00 11.72 116 ALA X O 1
ATOM 998 N N . TRP A 1 117 ? 23.557 38.830 92.423 1.00 10.30 117 TRP X N 1
ATOM 999 C CA . TRP A 1 117 ? 24.536 37.809 92.753 1.00 9.64 117 TRP X CA 1
ATOM 1000 C C . TRP A 1 117 ? 25.336 38.154 94.011 1.00 9.18 117 TRP X C 1
ATOM 1001 O O . TRP A 1 117 ? 25.480 37.336 94.915 1.00 10.16 117 TRP X O 1
ATOM 1012 N N . ARG A 1 118 ? 25.888 39.362 94.021 1.00 9.80 118 ARG X N 1
ATOM 1013 C CA . ARG A 1 118 ? 26.671 39.740 95.209 1.00 10.24 118 ARG X CA 1
ATOM 1014 C C . ARG A 1 118 ? 25.812 39.718 96.458 1.00 10.58 118 ARG X C 1
ATOM 1015 O O . ARG A 1 118 ? 26.253 39.340 97.539 1.00 11.37 118 ARG X O 1
ATOM 1023 N N . ASN A 1 119 ? 24.534 40.146 96.320 1.00 11.59 119 ASN X N 1
ATOM 1024 C CA . ASN A 1 119 ? 23.653 40.100 97.505 1.00 11.93 119 ASN X CA 1
ATOM 1025 C C . ASN A 1 119 ? 23.426 38.666 97.989 1.00 11.12 119 ASN X C 1
ATOM 1026 O O . ASN A 1 119 ? 23.322 38.488 99.218 1.00 12.34 119 ASN X O 1
ATOM 1031 N N . ALA A 1 120 ? 23.388 37.668 97.105 1.00 10.90 120 ALA X N 1
ATOM 1032 C CA . ALA A 1 120 ? 23.285 36.285 97.531 1.00 10.90 120 ALA X CA 1
ATOM 1033 C C . ALA A 1 120 ? 24.523 35.781 98.211 1.00 9.58 120 ALA X C 1
ATOM 1034 O O . ALA A 1 120 ? 24.476 34.722 98.860 1.00 10.75 120 ALA X O 1
ATOM 1036 N N . CYS A 1 121 ? 25.651 36.492 98.070 1.00 9.14 121 CYS X N 1
ATOM 1037 C CA . CYS A 1 121 ? 26.884 36.170 98.780 1.00 9.17 121 CYS X CA 1
ATOM 1038 C C . CYS A 1 121 ? 26.972 36.793 100.156 1.00 9.36 121 CYS X C 1
ATOM 1039 O O . CYS A 1 121 ? 27.961 36.580 100.853 1.00 10.22 121 CYS X O 1
ATOM 1042 N N . VAL A 1 122 ? 25.952 37.563 100.542 1.00 9.73 122 VAL X N 1
ATOM 1043 C CA . VAL A 1 122 ? 25.872 38.159 101.868 1.00 9.79 122 VAL X CA 1
ATOM 1044 C C . VAL A 1 122 ? 24.477 37.871 102.424 1.00 9.49 122 VAL X C 1
ATOM 1045 O O . VAL A 1 122 ? 23.732 38.761 102.836 1.00 11.24 122 VAL X O 1
ATOM 1049 N N . ASN A 1 123 ? 24.123 36.590 102.467 1.00 9.55 123 ASN X N 1
ATOM 1050 C CA . ASN A 1 123 ? 22.797 36.122 102.829 1.00 9.55 123 ASN X CA 1
ATOM 1051 C C . ASN A 1 123 ? 22.686 36.070 104.354 1.00 9.43 123 ASN X C 1
ATOM 1052 O O . ASN A 1 123 ? 23.263 35.179 104.979 1.00 9.71 123 ASN X O 1
ATOM 1057 N N . THR A 1 124 ? 21.936 36.977 104.930 1.00 10.09 124 THR X N 1
ATOM 1058 C CA . THR A 1 124 ? 21.839 37.045 106.389 1.00 10.08 124 THR X CA 1
ATOM 1059 C C . THR A 1 124 ? 20.971 35.994 107.023 1.00 10.50 124 THR X C 1
ATOM 1060 O O . THR A 1 124 ? 20.976 35.864 108.240 1.00 10.94 124 THR X O 1
ATOM 1064 N N . SER A 1 125 ? 20.327 35.110 106.248 1.00 11.08 125 SER X N 1
ATOM 1065 C CA . SER A 1 125 ? 19.797 33.877 106.830 1.00 11.81 125 SER X CA 1
ATOM 1066 C C . SER A 1 125 ? 20.933 32.954 107.316 1.00 11.76 125 SER X C 1
ATOM 1067 O O . SER A 1 125 ? 20.684 31.945 107.982 1.00 13.39 125 SER X O 1
ATOM 1070 N N . CYS A 1 126 ? 22.172 33.314 106.997 1.00 9.94 126 CYS X N 1
ATOM 1071 C CA A CYS A 1 126 ? 23.352 32.578 107.451 0.59 10.00 126 CYS X CA 1
ATOM 1072 C CA B CYS A 1 126 ? 23.314 32.582 107.495 0.41 10.93 126 CYS X CA 1
ATOM 1073 C C . CYS A 1 126 ? 24.167 33.446 108.387 1.00 11.69 126 CYS X C 1
ATOM 1074 O O . CYS A 1 126 ? 25.399 33.212 108.510 1.00 13.94 126 CYS X O 1
ATOM 1079 N N . GLY A 1 127 ? 23.599 34.484 108.977 1.00 10.25 127 GLY X N 1
ATOM 1080 C CA . GLY A 1 127 ? 24.267 35.344 109.913 1.00 10.50 127 GLY X CA 1
ATOM 1081 C C . GLY A 1 127 ? 24.852 36.586 109.305 1.00 9.83 127 GLY X C 1
ATOM 1082 O O . GLY A 1 127 ? 24.586 36.940 108.161 1.00 11.26 127 GLY X O 1
ATOM 1083 N N . SER A 1 128 ? 25.649 37.308 110.119 1.00 10.26 128 SER X N 1
ATOM 1084 C CA A SER A 1 128 ? 26.177 38.576 109.650 0.64 9.98 128 SER X CA 1
ATOM 1085 C CA B SER A 1 128 ? 26.178 38.576 109.650 0.36 12.55 128 SER X CA 1
ATOM 1086 C C . SER A 1 128 ? 27.012 38.385 108.393 1.00 10.67 128 SER X C 1
ATOM 1087 O O . SER A 1 128 ? 27.718 37.401 108.240 1.00 11.65 128 SER X O 1
ATOM 1092 N N . ALA A 1 129 ? 26.962 39.358 107.505 1.00 10.83 129 ALA X N 1
ATOM 1093 C CA . ALA A 1 129 ? 27.615 39.224 106.222 1.00 11.08 129 ALA X CA 1
ATOM 1094 C C . ALA A 1 129 ? 27.838 40.592 105.611 1.00 11.35 129 ALA X C 1
ATOM 1095 O O . ALA A 1 129 ? 27.009 41.475 105.776 1.00 13.63 129 ALA X O 1
ATOM 1097 N N . SER A 1 130 ? 28.937 40.766 104.889 1.00 11.23 130 SER X N 1
ATOM 1098 C CA . SER A 1 130 ? 29.212 42.031 104.231 1.00 12.63 130 SER X CA 1
ATOM 1099 C C . SER A 1 130 ? 30.222 41.830 103.103 1.00 11.83 130 SER X C 1
ATOM 1100 O O . SER A 1 130 ? 31.086 40.965 103.177 1.00 12.53 130 SER X O 1
ATOM 1103 N N . VAL A 1 131 ? 30.111 42.672 102.086 1.00 12.75 131 VAL X N 1
ATOM 1104 C CA . VAL A 1 131 ? 31.069 42.748 100.975 1.00 12.12 131 VAL X CA 1
ATOM 1105 C C . VAL A 1 131 ? 32.122 43.809 101.296 1.00 12.55 131 VAL X C 1
ATOM 1106 O O . VAL A 1 131 ? 31.773 44.930 101.610 1.00 14.77 131 VAL X O 1
ATOM 1110 N N . SER A 1 132 ? 33.389 43.433 101.224 1.00 12.35 132 SER X N 1
ATOM 1111 C CA A SER A 1 132 ? 34.481 44.377 101.414 0.69 12.86 132 SER X CA 1
ATOM 1112 C CA B SER A 1 132 ? 34.538 44.301 101.386 0.30 14.29 132 SER X CA 1
ATOM 1113 C C . SER A 1 132 ? 34.915 44.974 100.081 1.00 14.38 132 SER X C 1
ATOM 1114 O O . SER A 1 132 ? 35.263 46.168 100.007 1.00 17.22 132 SER X O 1
ATOM 1119 N N . SER A 1 133 ? 34.897 44.224 98.977 1.00 13.51 133 SER X N 1
ATOM 1120 C CA . SER A 1 133 ? 35.220 44.743 97.659 1.00 12.91 133 SER X CA 1
ATOM 1121 C C . SER A 1 133 ? 34.734 43.726 96.609 1.00 11.22 133 SER X C 1
ATOM 1122 O O . SER A 1 133 ? 34.405 42.599 96.924 1.00 10.82 133 SER X O 1
ATOM 1125 N N . TYR A 1 134 ? 34.744 44.163 95.355 1.00 12.18 134 TYR X N 1
ATOM 1126 C CA A TYR A 1 134 ? 34.539 43.249 94.230 0.55 9.92 134 TYR X CA 1
ATOM 1127 C CA B TYR A 1 134 ? 34.547 43.242 94.239 0.45 12.07 134 TYR X CA 1
ATOM 1128 C C . TYR A 1 134 ? 35.329 43.759 93.049 1.00 10.28 134 TYR X C 1
ATOM 1129 O O . TYR A 1 134 ? 35.672 44.958 92.991 1.00 12.48 134 TYR X O 1
ATOM 1146 N N . ALA A 1 135 ? 35.645 42.897 92.113 1.00 10.07 135 ALA X N 1
ATOM 1147 C CA . ALA A 1 135 ? 36.444 43.285 90.945 1.00 10.92 135 ALA X CA 1
ATOM 1148 C C . ALA A 1 135 ? 36.080 42.374 89.779 1.00 9.90 135 ALA X C 1
ATOM 1149 O O . ALA A 1 135 ? 35.925 41.171 89.953 1.00 11.05 135 ALA X O 1
ATOM 1151 N N . ASN A 1 136 ? 36.038 42.947 88.606 1.00 9.81 136 ASN X N 1
ATOM 1152 C CA . ASN A 1 136 ? 35.915 42.194 87.378 1.00 9.65 136 ASN X CA 1
ATOM 1153 C C . ASN A 1 136 ? 37.273 41.960 86.784 1.00 9.60 136 ASN X C 1
ATOM 1154 O O . ASN A 1 136 ? 38.138 42.836 86.859 1.00 11.89 136 ASN X O 1
ATOM 1159 N N . THR A 1 137 ? 37.493 40.800 86.182 1.00 9.38 137 THR X N 1
ATOM 1160 C CA . THR A 1 137 ? 38.712 40.482 85.486 1.00 9.10 137 THR X CA 1
ATOM 1161 C C . THR A 1 137 ? 38.375 39.869 84.139 1.00 8.36 137 THR X C 1
ATOM 1162 O O . THR A 1 137 ? 37.280 39.381 83.905 1.00 8.51 137 THR X O 1
ATOM 1166 N N . ALA A 1 138 ? 39.386 39.790 83.290 1.00 8.91 138 ALA X N 1
ATOM 1167 C CA . ALA A 1 138 ? 39.270 38.898 82.133 1.00 9.06 138 ALA X CA 1
ATOM 1168 C C . ALA A 1 138 ? 38.944 37.492 82.595 1.00 8.45 138 ALA X C 1
ATOM 1169 O O . ALA A 1 138 ? 39.363 37.031 83.677 1.00 8.65 138 ALA X O 1
ATOM 1171 N N . GLY A 1 139 ? 38.223 36.772 81.766 1.00 8.21 139 GLY X N 1
ATOM 1172 C CA . GLY A 1 139 ? 37.832 35.416 82.057 1.00 8.73 139 GLY X CA 1
ATOM 1173 C C . GLY A 1 139 ? 38.962 34.473 82.321 1.00 8.18 139 GLY X C 1
ATOM 1174 O O . GLY A 1 139 ? 38.828 33.498 83.078 1.00 8.93 139 GLY X O 1
ATOM 1175 N N . ASN A 1 140 ? 40.105 34.733 81.687 1.00 8.56 140 ASN X N 1
ATOM 1176 C CA . ASN A 1 140 ? 41.231 33.794 81.820 1.00 8.94 140 ASN X CA 1
ATOM 1177 C C . ASN A 1 140 ? 41.843 33.814 83.214 1.00 8.57 140 ASN X C 1
ATOM 1178 O O . ASN A 1 140 ? 42.609 32.905 83.535 1.00 9.46 140 ASN X O 1
ATOM 1183 N N . VAL A 1 141 ? 41.545 34.798 84.040 1.00 8.04 141 VAL X N 1
ATOM 1184 C CA . VAL A 1 141 ? 42.045 34.797 85.395 1.00 8.31 141 VAL X CA 1
ATOM 1185 C C . VAL A 1 141 ? 41.342 33.711 86.195 1.00 7.71 141 VAL X C 1
ATOM 1186 O O . VAL A 1 141 ? 40.116 33.685 86.313 1.00 8.72 141 VAL X O 1
ATOM 1190 N N . TYR A 1 142 ? 42.124 32.830 86.788 1.00 8.22 142 TYR X N 1
ATOM 1191 C CA . TYR A 1 142 ? 4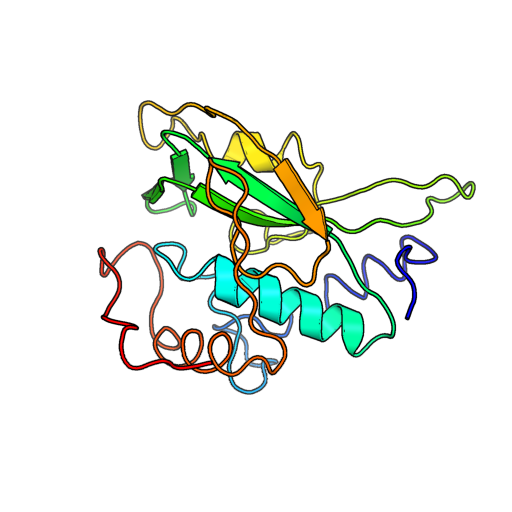1.592 31.746 87.607 1.00 8.04 142 TYR X CA 1
ATOM 1192 C C . TYR A 1 142 ? 41.288 32.211 89.015 1.00 8.35 142 TYR X C 1
ATOM 1193 O O . TYR A 1 142 ? 40.241 31.872 89.598 1.00 8.50 142 TYR X O 1
ATOM 1202 N N . TYR A 1 143 ? 42.183 32.990 89.596 1.00 8.84 143 TYR X N 1
ATOM 1203 C CA . TYR A 1 143 ? 42.003 33.574 90.925 1.00 9.59 143 TYR X CA 1
ATOM 1204 C C . TYR A 1 143 ? 42.676 34.965 90.929 1.00 9.54 143 TYR X C 1
ATOM 1205 O O . TYR A 1 143 ? 43.754 35.137 90.389 1.00 10.46 143 TYR X O 1
ATOM 1214 N N A ARG A 1 144 ? 41.981 35.914 91.534 0.48 8.99 144 ARG X N 1
ATOM 1215 N N B ARG A 1 144 ? 42.012 35.886 91.609 0.52 11.05 144 ARG X N 1
ATOM 1216 C CA A ARG A 1 144 ? 42.538 37.232 91.799 0.48 9.55 144 ARG X CA 1
ATOM 1217 C CA B ARG A 1 144 ? 42.454 37.248 91.841 0.52 11.10 144 ARG X CA 1
ATOM 1218 C C A ARG A 1 144 ? 42.516 37.457 93.302 0.48 10.69 144 ARG X C 1
ATOM 1219 C C B ARG A 1 144 ? 42.481 37.508 93.339 0.52 11.62 144 ARG X C 1
ATOM 1220 O O A ARG A 1 144 ? 41.467 37.293 93.930 0.48 11.70 144 ARG X O 1
ATOM 1221 O O B ARG A 1 144 ? 41.432 37.409 93.976 0.52 12.67 144 ARG X O 1
ATOM 1236 N N . SER A 1 145 ? 43.658 37.806 93.872 1.00 13.90 145 SER X N 1
ATOM 1237 C CA . SER A 1 145 ? 43.706 38.131 95.301 1.00 17.43 145 SER X CA 1
ATOM 1238 C C . SER A 1 145 ? 43.115 39.506 95.566 1.00 17.16 145 SER X C 1
ATOM 1239 O O . SER A 1 145 ? 43.013 40.310 94.661 1.00 17.65 145 SER X O 1
ATOM 1242 N N . PRO A 1 146 ? 42.723 39.817 96.817 1.00 21.33 146 PRO X N 1
ATOM 1243 C CA . PRO A 1 146 ? 42.207 41.161 97.121 1.00 25.03 146 PRO X CA 1
ATOM 1244 C C . PRO A 1 146 ? 43.213 42.240 96.762 1.00 28.08 146 PRO X C 1
ATOM 1245 O O . PRO A 1 146 ? 42.760 43.353 96.508 1.00 34.91 146 PRO X O 1
ATOM 1249 N N . SER A 1 147 ? 44.494 41.914 96.688 1.00 26.62 147 SER X N 1
ATOM 1250 C CA . SER A 1 147 ? 45.576 42.795 96.307 1.00 34.88 147 SER X CA 1
ATOM 1251 C C . SER A 1 147 ? 45.836 42.816 94.797 1.00 29.92 147 SER X C 1
ATOM 1252 O O . SER A 1 147 ? 46.855 43.441 94.382 1.00 32.08 147 SER X O 1
ATOM 1255 N N . ASN A 1 148 ? 45.030 42.237 93.966 1.00 24.72 148 ASN X N 1
ATOM 1256 C CA . ASN A 1 148 ? 45.037 42.286 92.526 1.00 22.47 148 ASN X CA 1
ATOM 1257 C C . ASN A 1 148 ? 46.146 41.482 91.919 1.00 24.89 148 ASN X C 1
ATOM 1258 O O . ASN A 1 148 ? 46.608 41.724 90.814 1.00 28.21 148 ASN X O 1
ATOM 1263 N N . SER A 1 149 ? 46.547 40.393 92.577 1.00 21.81 149 SER X N 1
ATOM 1264 C CA A SER A 1 149 ? 47.442 39.510 91.861 0.58 21.85 149 SER X CA 1
ATOM 1265 C CA B SER A 1 149 ? 47.457 39.419 92.021 0.42 23.46 149 SER X CA 1
ATOM 1266 C C . SER A 1 149 ? 46.715 38.316 91.274 1.00 19.86 149 SER X C 1
ATOM 1267 O O . SER A 1 149 ? 45.767 37.831 91.905 1.00 18.84 149 SER X O 1
ATOM 1272 N N . TYR A 1 150 ? 47.152 37.899 90.092 1.00 20.08 150 TYR X N 1
ATOM 1273 C CA . TYR A 1 150 ? 46.428 36.915 89.314 1.00 16.36 150 TYR X CA 1
ATOM 1274 C C . TYR A 1 150 ? 47.108 35.569 89.290 1.00 16.52 150 TYR X C 1
ATOM 1275 O O . TYR A 1 150 ? 48.373 35.471 89.235 1.00 20.49 150 TYR X O 1
ATOM 1284 N N A LEU A 1 151 ? 46.263 34.541 89.261 0.36 14.12 151 LEU X N 1
ATOM 1285 N N B LEU A 1 151 ? 46.372 34.460 89.291 0.64 12.99 151 LEU X N 1
ATOM 1286 C CA A LEU A 1 151 ? 46.573 33.149 89.004 0.36 11.04 151 LEU X CA 1
ATOM 1287 C CA B LEU A 1 151 ? 46.857 33.125 88.998 0.64 14.43 151 LEU X CA 1
ATOM 1288 C C A LEU A 1 151 ? 45.867 32.637 87.754 0.36 11.00 151 LEU X C 1
ATOM 1289 C C B LEU A 1 151 ? 45.992 32.619 87.835 0.64 10.61 151 LEU X C 1
ATOM 1290 O O A LEU A 1 151 ? 44.761 33.107 87.496 0.36 9.31 151 LEU X O 1
ATOM 1291 O O B LEU A 1 151 ? 44.855 33.076 87.704 0.64 10.95 151 LEU X O 1
ATOM 1300 N N . TYR A 1 152 ? 46.497 31.707 87.043 1.00 10.17 152 TYR X N 1
ATOM 1301 C CA . TYR A 1 152 ? 45.924 31.190 85.827 1.00 10.08 152 TYR X CA 1
ATOM 1302 C C . TYR A 1 152 ? 45.862 29.660 85.836 1.00 9.51 152 TYR X C 1
ATOM 1303 O O . TYR A 1 152 ? 46.610 29.016 86.555 1.00 11.03 152 TYR X O 1
ATOM 1312 N N . ASP A 1 153 ? 44.984 29.139 85.006 1.00 9.02 153 ASP X N 1
ATOM 1313 C CA . ASP A 1 153 ? 44.836 27.690 84.817 1.00 8.98 153 ASP X CA 1
ATOM 1314 C C . ASP A 1 153 ? 44.490 27.415 83.359 1.00 8.44 153 ASP X C 1
ATOM 1315 O O . ASP A 1 153 ? 43.413 26.975 82.992 1.00 9.55 153 ASP X O 1
ATOM 1320 N N . ASN A 1 154 ? 45.419 27.787 82.439 1.00 9.98 154 ASN X N 1
ATOM 1321 C CA . ASN A 1 154 ? 45.093 27.907 81.062 1.00 10.85 154 ASN X CA 1
ATOM 1322 C C . ASN A 1 154 ? 44.691 26.582 80.424 1.00 11.70 154 ASN X C 1
ATOM 1323 O O . ASN A 1 154 ? 43.875 26.580 79.474 1.00 14.20 154 ASN X O 1
ATOM 1328 N N . ASN A 1 155 ? 45.237 25.468 80.912 1.00 10.90 155 ASN X N 1
ATOM 1329 C CA . ASN A 1 155 ? 44.941 24.161 80.362 1.00 11.86 155 ASN X CA 1
ATOM 1330 C C . ASN A 1 155 ? 43.903 23.396 81.154 1.00 10.72 155 ASN X C 1
ATOM 1331 O O . ASN A 1 155 ? 43.639 22.240 80.864 1.00 12.05 155 ASN X O 1
ATOM 1336 N N . LEU A 1 156 ? 43.311 24.070 82.161 1.00 10.11 156 LEU X N 1
ATOM 1337 C CA A LEU A 1 156 ? 42.220 23.464 82.924 0.44 9.63 156 LEU X CA 1
ATOM 1338 C CA B LEU A 1 156 ? 42.265 23.539 83.019 0.56 10.38 156 LEU X CA 1
ATOM 1339 C C . LEU A 1 156 ? 42.702 22.307 83.775 1.00 9.20 156 LEU X C 1
ATOM 1340 O O . LEU A 1 156 ? 41.868 21.543 84.294 1.00 9.60 156 LEU X O 1
ATOM 1349 N N . ILE A 1 157 ? 44.016 22.133 83.956 1.00 9.22 157 ILE X N 1
ATOM 1350 C CA . ILE A 1 157 ? 44.468 20.985 84.753 1.00 9.56 157 ILE X CA 1
ATOM 1351 C C . ILE A 1 157 ? 44.011 21.134 86.184 1.00 8.57 157 ILE X C 1
ATOM 1352 O O . ILE A 1 157 ? 43.563 20.156 86.790 1.00 9.52 157 ILE X O 1
ATOM 1357 N N . ASN A 1 158 ? 44.158 22.306 86.778 1.00 8.60 158 ASN X N 1
ATOM 1358 C CA . ASN A 1 158 ? 43.726 22.438 88.167 1.00 8.44 158 ASN X CA 1
ATOM 1359 C C . ASN A 1 158 ? 42.201 22.279 88.273 1.00 8.11 158 ASN X C 1
ATOM 1360 O O . ASN A 1 158 ? 41.698 21.593 89.142 1.00 8.76 158 ASN X O 1
ATOM 1365 N N . THR A 1 159 ? 41.516 22.951 87.356 1.00 8.08 159 THR X N 1
ATOM 1366 C CA . THR A 1 159 ? 40.052 22.948 87.337 1.00 8.04 159 THR X CA 1
ATOM 1367 C C . THR A 1 159 ? 39.518 21.550 87.341 1.00 7.70 159 THR X C 1
ATOM 1368 O O . THR A 1 159 ? 38.668 21.176 88.146 1.00 8.31 159 THR X O 1
ATOM 1372 N N . ASN A 1 160 ? 39.976 20.741 86.375 1.00 8.20 160 ASN X N 1
ATOM 1373 C CA . ASN A 1 160 ? 39.412 19.395 86.222 1.00 8.19 160 ASN X CA 1
ATOM 1374 C C . ASN A 1 160 ? 39.780 18.529 87.410 1.00 8.08 160 ASN X C 1
ATOM 1375 O O . ASN A 1 160 ? 38.987 17.689 87.832 1.00 9.02 160 ASN X O 1
ATOM 1380 N N . CYS A 1 161 ? 40.988 18.706 87.953 1.00 8.16 161 CYS X N 1
ATOM 1381 C CA A CYS A 1 161 ? 41.395 17.884 89.098 0.40 8.93 161 CYS X CA 1
ATOM 1382 C CA B CYS A 1 161 ? 41.423 17.921 89.113 0.60 9.20 161 CYS X CA 1
ATOM 1383 C C . CYS A 1 161 ? 40.578 18.227 90.323 1.00 8.45 161 CYS X C 1
ATOM 1384 O O . CYS A 1 161 ? 40.128 17.314 91.056 1.00 9.34 161 CYS X O 1
ATOM 1389 N N . VAL A 1 162 ? 40.298 19.521 90.566 1.00 8.54 162 VAL X N 1
ATOM 1390 C CA . VAL A 1 162 ? 39.498 19.926 91.730 1.00 8.58 162 VAL X CA 1
ATOM 1391 C C . VAL A 1 162 ? 38.073 19.432 91.553 1.00 8.76 162 VAL X C 1
ATOM 1392 O O . VAL A 1 162 ? 37.480 18.899 92.494 1.00 9.46 162 VAL X O 1
ATOM 1396 N N . LEU A 1 163 ? 37.491 19.634 90.379 1.00 8.10 163 LEU X N 1
ATOM 1397 C CA . LEU A 1 163 ? 36.128 19.140 90.163 1.00 8.52 163 LEU X CA 1
ATOM 1398 C C . LEU A 1 163 ? 36.037 17.631 90.415 1.00 8.51 163 LEU X C 1
ATOM 1399 O O . LEU A 1 163 ? 35.075 17.165 91.032 1.00 9.37 163 LEU X O 1
ATOM 1404 N N . THR A 1 164 ? 37.018 16.861 89.965 1.00 8.95 164 THR X N 1
ATOM 1405 C CA . THR A 1 164 ? 37.002 15.441 90.202 1.00 9.26 164 THR X CA 1
ATOM 1406 C C . THR A 1 164 ? 37.092 15.130 91.682 1.00 9.72 164 THR X C 1
ATOM 1407 O O . THR A 1 164 ? 36.342 14.276 92.193 1.00 11.21 164 THR X O 1
ATOM 1411 N N . LYS A 1 165 ? 37.954 15.837 92.404 1.00 9.64 165 LYS X N 1
ATOM 1412 C CA A LYS A 1 165 ? 38.042 15.609 93.847 0.56 11.17 165 LYS X CA 1
ATOM 1413 C CA B LYS A 1 165 ? 38.058 15.635 93.851 0.44 11.20 165 LYS X CA 1
ATOM 1414 C C . LYS A 1 165 ? 36.747 15.874 94.572 1.00 10.46 165 LYS X C 1
ATOM 1415 O O . LYS A 1 165 ? 36.439 15.195 95.581 1.00 12.40 165 LYS X O 1
ATOM 1426 N N . PHE A 1 166 ? 35.951 16.813 94.119 1.00 9.51 166 PHE X N 1
ATOM 1427 C CA . PHE A 1 166 ? 34.708 17.177 94.759 1.00 9.70 166 PHE X CA 1
ATOM 1428 C C . PHE A 1 166 ? 33.480 16.516 94.171 1.00 9.40 166 PHE X C 1
ATOM 1429 O O . PHE A 1 166 ? 32.342 16.789 94.596 1.00 9.98 166 PHE X O 1
ATOM 1437 N N . SER A 1 167 ? 33.642 15.620 93.204 1.00 9.98 167 SER X N 1
ATOM 1438 C CA A SER A 1 167 ? 32.570 15.064 92.408 0.59 10.24 167 SER X CA 1
ATOM 1439 C CA B SER A 1 167 ? 32.520 15.158 92.417 0.41 11.10 167 SER X CA 1
ATOM 1440 C C . SER A 1 167 ? 31.454 14.463 93.225 1.00 11.69 167 SER X C 1
ATOM 1441 O O . SER A 1 167 ? 30.292 14.618 92.829 1.00 13.00 167 SER X O 1
ATOM 1446 N N A LEU A 1 168 ? 31.808 13.776 94.302 0.22 11.38 168 LEU X N 1
ATOM 1447 N N B LEU A 1 168 ? 31.781 13.721 94.285 0.78 11.18 168 LEU X N 1
ATOM 1448 C CA A LEU A 1 168 ? 30.876 13.006 95.110 0.22 12.38 168 LEU X CA 1
ATOM 1449 C CA B LEU A 1 168 ? 30.739 13.027 95.060 0.78 12.15 168 LEU X CA 1
ATOM 1450 C C A LEU A 1 168 ? 30.331 13.780 96.299 0.22 10.94 168 LEU X C 1
ATOM 1451 C C B LEU A 1 168 ? 30.131 13.865 96.174 0.78 12.52 168 LEU X C 1
ATOM 1452 O O A LEU A 1 168 ? 29.645 13.207 97.152 0.22 10.02 168 LEU X O 1
ATOM 1453 O O B LEU A 1 168 ? 29.228 13.374 96.882 0.78 14.66 168 LEU X O 1
ATOM 1462 N N . LEU A 1 169 ? 30.632 15.064 96.379 1.00 11.04 169 LEU X N 1
ATOM 1463 C CA . LEU A 1 169 ? 30.285 15.883 97.529 1.00 10.56 169 LEU X CA 1
ATOM 1464 C C . LEU A 1 169 ? 29.078 16.754 97.209 1.00 10.29 169 LEU X C 1
ATOM 1465 O O . LEU A 1 169 ? 28.877 17.187 96.090 1.00 10.89 169 LEU X O 1
ATOM 1470 N N . SER A 1 170 ? 28.298 17.024 98.232 1.00 10.98 170 SER X N 1
ATOM 1471 C CA A SER A 1 170 ? 27.091 17.827 98.106 0.55 10.68 170 SER X CA 1
ATOM 1472 C CA B SER A 1 170 ? 27.164 17.925 98.074 0.45 10.73 170 SER X CA 1
ATOM 1473 C C . SER A 1 170 ? 26.775 18.490 99.414 1.00 10.46 170 SER X C 1
ATOM 1474 O O . SER A 1 170 ? 27.025 17.958 100.467 1.00 14.01 170 SER X O 1
ATOM 1479 N N . GLY A 1 171 ? 26.116 19.657 99.347 1.00 10.45 171 GLY X N 1
ATOM 1480 C CA . GLY A 1 171 ? 25.719 20.373 100.527 1.00 10.91 171 GLY X CA 1
ATOM 1481 C C . GLY A 1 171 ? 26.861 21.144 101.177 1.00 9.73 171 GLY X C 1
ATOM 1482 O O . GLY A 1 171 ? 27.799 21.567 100.504 1.00 11.51 171 GLY X O 1
ATOM 1483 N N . CYS A 1 172 ? 26.752 21.329 102.489 1.00 10.27 172 CYS X N 1
ATOM 1484 C CA . CYS A 1 172 ? 27.631 22.212 103.215 1.00 11.50 172 CYS X CA 1
ATOM 1485 C C . CYS A 1 172 ? 28.617 21.469 104.093 1.00 11.88 172 CYS X C 1
ATOM 1486 O O . CYS A 1 172 ? 29.272 22.097 104.915 1.00 14.06 172 CYS X O 1
ATOM 1489 N N . SER A 1 173 ? 28.734 20.179 103.900 1.00 11.88 173 SER X N 1
ATOM 1490 C CA A SER A 1 173 ? 29.677 19.292 104.548 0.54 12.70 173 SER X CA 1
ATOM 1491 C CA B SER A 1 173 ? 29.675 19.291 104.541 0.46 12.94 173 SER X CA 1
ATOM 1492 C C . SER A 1 173 ? 30.244 18.365 103.498 1.00 11.92 173 SER X C 1
ATOM 1493 O O . SER A 1 173 ? 29.524 17.983 102.582 1.00 12.75 173 SER X O 1
ATOM 1498 N N . PRO A 1 174 ? 31.494 17.949 103.585 1.00 12.61 174 PRO X N 1
ATOM 1499 C CA . PRO A 1 174 ? 32.444 18.359 104.618 1.00 13.56 174 PRO X CA 1
ATOM 1500 C C . PRO A 1 174 ? 32.908 19.802 104.468 1.00 13.22 174 PRO X C 1
ATOM 1501 O O . PRO A 1 174 ? 32.978 20.344 103.384 1.00 13.62 174 PRO X O 1
ATOM 1505 N N . SER A 1 175 ? 33.221 20.414 105.627 1.00 13.96 175 SER X N 1
ATOM 1506 C CA . SER A 1 175 ? 33.740 21.766 105.672 1.00 13.82 175 SER X CA 1
ATOM 1507 C C . SER A 1 175 ? 34.806 21.787 106.771 1.00 15.86 175 SER X C 1
ATOM 1508 O O . SER A 1 175 ? 34.455 21.456 107.912 1.00 17.70 175 SER X O 1
ATOM 1511 N N . PRO A 1 176 ? 36.064 22.123 106.483 1.00 17.42 176 PRO X N 1
ATOM 1512 C CA A PRO A 1 176 ? 36.529 22.494 105.152 0.40 16.89 176 PRO X CA 1
ATOM 1513 C CA B PRO A 1 176 ? 36.647 22.446 105.201 0.60 18.60 176 PRO X CA 1
ATOM 1514 C C . PRO A 1 176 ? 36.525 21.328 104.149 1.00 15.73 176 PRO X C 1
ATOM 1515 O O . PRO A 1 176 ? 36.347 20.143 104.497 1.00 16.45 176 PRO X O 1
ATOM 1522 N N . ALA A 1 177 ? 36.610 21.683 102.892 1.00 14.91 177 ALA X N 1
ATOM 1523 C CA . ALA A 1 177 ? 36.612 20.692 101.835 1.00 14.10 177 ALA X CA 1
ATOM 1524 C C . ALA A 1 177 ? 37.848 19.849 101.916 1.00 14.17 177 ALA X C 1
ATOM 1525 O O . ALA A 1 177 ? 38.879 20.265 102.510 1.00 15.80 177 ALA X O 1
ATOM 1527 N N . PRO A 1 178 ? 37.838 18.704 101.272 1.00 14.57 178 PRO X N 1
ATOM 1528 C CA . PRO A 1 178 ? 39.058 17.872 101.264 1.00 15.17 178 PRO X CA 1
ATOM 1529 C C . PRO A 1 178 ? 40.207 18.562 100.587 1.00 13.69 178 PRO X C 1
ATOM 1530 O O . PRO A 1 178 ? 40.049 19.456 99.751 1.00 12.99 178 PRO X O 1
ATOM 1534 N N A ASP A 1 179 ? 41.409 18.109 100.939 0.50 14.54 179 ASP X N 1
ATOM 1535 N N B ASP A 1 179 ? 41.386 18.108 100.960 0.50 14.62 179 ASP X N 1
ATOM 1536 C CA A ASP A 1 179 ? 42.659 18.660 100.415 0.50 13.55 179 ASP X CA 1
ATOM 1537 C CA B ASP A 1 179 ? 42.603 18.734 100.432 0.50 13.43 179 ASP X CA 1
ATOM 1538 C C A ASP A 1 179 ? 42.721 18.614 98.894 0.50 11.42 179 ASP X C 1
ATOM 1539 C C B ASP A 1 179 ? 42.740 18.605 98.930 0.50 13.58 179 ASP X C 1
ATOM 1540 O O A ASP A 1 179 ? 42.420 17.593 98.281 0.50 19.14 179 ASP X O 1
ATOM 1541 O O B ASP A 1 179 ? 42.626 17.502 98.393 0.50 13.26 179 ASP X O 1
ATOM 1550 N N A VAL A 1 180 ? 43.156 19.715 98.310 0.31 13.57 180 VAL X N 1
ATOM 1551 N N B VAL A 1 180 ? 43.006 19.709 98.248 0.69 11.24 180 VAL X N 1
ATOM 1552 C CA A VAL A 1 180 ? 43.289 19.874 96.860 0.31 12.40 180 VAL X CA 1
ATOM 1553 C CA B VAL A 1 180 ? 43.298 19.698 96.824 0.69 11.19 180 VAL X CA 1
ATOM 1554 C C A VAL A 1 180 ? 44.745 20.103 96.494 0.31 11.89 180 VAL X C 1
ATOM 1555 C C B VAL A 1 180 ? 44.703 20.187 96.544 0.69 10.55 180 VAL X C 1
ATOM 1556 O O A VAL A 1 180 ? 45.117 20.275 95.330 0.31 9.49 180 VAL X O 1
ATOM 1557 O O B VAL A 1 180 ? 44.954 20.627 95.417 0.69 12.30 180 VAL X O 1
ATOM 1564 N N . SER A 1 181 ? 45.608 20.069 97.501 1.00 11.17 181 SER X N 1
ATOM 1565 C CA A SER A 1 181 ? 47.027 20.421 97.336 0.59 11.61 181 SER X CA 1
ATOM 1566 C CA B SER A 1 181 ? 46.977 20.541 97.226 0.41 12.33 181 SER X CA 1
ATOM 1567 C C . SER A 1 181 ? 47.704 19.694 96.208 1.00 11.05 181 SER X C 1
ATOM 1568 O O . SER A 1 181 ? 48.606 20.208 95.576 1.00 12.35 181 SER X O 1
ATOM 1573 N N . SER A 1 182 ? 47.324 18.433 95.995 1.00 10.98 182 SER X N 1
ATOM 1574 C CA . SER A 1 182 ? 47.950 17.605 94.972 1.00 12.61 182 SER X CA 1
ATOM 1575 C C . SER A 1 182 ? 47.519 17.943 93.561 1.00 11.11 182 SER X C 1
ATOM 1576 O O . SER A 1 182 ? 48.093 17.425 92.611 1.00 13.41 182 SER X O 1
ATOM 1579 N N . CYS A 1 183 ? 46.518 18.801 93.402 1.00 10.58 183 CYS X N 1
ATOM 1580 C CA A CYS A 1 183 ? 46.097 19.258 92.095 0.42 10.37 183 CYS X CA 1
ATOM 1581 C CA B CYS A 1 183 ? 46.149 19.183 92.051 0.58 10.90 183 CYS X CA 1
ATOM 1582 C C . CYS A 1 183 ? 47.104 20.267 91.544 1.00 11.93 183 CYS X C 1
ATOM 1583 O O . CYS A 1 183 ? 47.318 21.283 92.166 1.00 14.30 183 CYS X O 1
ATOM 1588 N N . GLY A 1 184 ? 47.671 19.985 90.386 1.00 16.29 184 GLY X N 1
ATOM 1589 C CA . GLY A 1 184 ? 48.654 20.864 89.752 1.00 20.51 184 GLY X CA 1
ATOM 1590 C C . GLY A 1 184 ? 47.975 21.811 88.761 1.00 13.69 184 GLY X C 1
ATOM 1591 O O . GLY A 1 184 ? 46.782 22.016 88.807 1.00 12.61 184 GLY X O 1
ATOM 1592 N N A PHE A 1 185 ? 48.779 22.355 87.828 0.48 13.54 185 PHE X N 1
ATOM 1593 N N B PHE A 1 185 ? 48.868 22.354 87.931 0.52 14.94 185 PHE X N 1
ATOM 1594 C CA A PHE A 1 185 ? 48.430 23.313 86.825 0.48 11.35 185 PHE X CA 1
ATOM 1595 C CA B PHE A 1 185 ? 48.528 23.193 86.818 0.52 13.29 185 PHE X CA 1
ATOM 1596 C C A PHE A 1 185 ? 48.882 22.953 85.392 0.48 11.71 185 PHE X C 1
ATOM 1597 C C B PHE A 1 185 ? 49.338 22.673 85.583 0.52 11.21 185 PHE X C 1
ATOM 1598 O O A PHE A 1 185 ? 49.880 21.913 85.457 0.48 10.28 185 PHE X O 1
ATOM 1599 O O B PHE A 1 185 ? 48.667 23.543 84.488 0.52 8.25 185 PHE X O 1
#

B-factor: mean 19.03, std 14.78, range [7.15, 155.26]

Secondary structure (DSSP, 8-state):
-BSEES-HHHHHHHHHHHHTTBTT-TTPPSSPB-TT-TTS-HHHHHHHHHHHHHHTTB--EEEEEEEEEEEE-SS-EEEEEEEEEEEEEEE-TTS-EEEEEE-TTT-SSS-B-HHHHHHHTB-GGGS--EEEEEEEEETTEEEE-TT--EEE-TTSHHHHHHHHHTTT-BTTBSSSPPP-TT---

Foldseek 3Di:
DAQAAEEPVRQVVLLVVLLLQAQPHPRHDPPGQPLQEPQDQQLLNQLVSQVSQVVVPYGFKKKKWAWQWWADPVPDIYTDRMHMHTWGWYAYPVGDIDIWTRRCSHPVPHTHHVVVVVVNRQDCVGPGGDTPDMDMGTSQFSDQDPVGDTDGDNVSQLSNQVSVQCNVPGDNPPPPRDDSPPGDD

Radius of gyration: 15.46 Å; Cα contacts (8 Å, |Δi|>4): 466; chains: 1; bounding box: 32×35×40 Å